Protein AF-0000000078755750 (afdb_homodimer)

Organism: Turneriella parva (strain ATCC BAA-1111 / DSM 21527 / NCTC 11395 / H) (NCBI:txid869212)

Sequence (308 aa):
MLMPANPLMSHQNAPSAVLLIRGGRIAASMLEGKLSKLGLTVPYATILTALLEHGSKSATDLCILTMRERANMSVLLGKLRKIEYVSETPNPLDARSQLISLTEKGRELAVECRQVTNEVSEIIDNFLQSQSEDPQKFKGALSEFLGKFHSLYVMLMPANPLMSHQNAPSAVLLIRGGRIAASMLEGKLSKLGLTVPYATILTALLEHGSKSATDLCILTMRERANMSVLLGKLRKIEYVSETPNPLDARSQLISLTEKGRELAVECRQVTNEVSEIIDNFLQSQSEDPQKFKGALSEFLGKFHSLYV

Solvent-accessible surface area (backbone atoms only — not comparable to full-atom values): 16361 Å² total; per-residue (Å²): 129,82,68,69,77,51,63,52,67,62,37,73,73,44,49,53,36,56,40,36,31,52,45,9,49,46,39,48,48,56,46,34,64,60,32,48,78,71,75,39,51,59,73,56,42,50,52,37,32,46,35,69,74,66,39,65,36,35,68,68,53,46,22,59,70,62,72,45,55,65,76,59,46,55,54,52,48,52,52,35,39,74,74,47,30,35,43,75,41,82,26,92,88,35,87,90,41,47,28,36,33,65,31,74,65,18,44,58,51,18,51,52,39,46,49,50,47,48,52,54,14,46,54,53,38,52,50,33,42,73,69,75,36,58,45,67,59,54,46,47,53,41,28,51,49,42,51,71,44,44,61,76,75,96,126,82,68,68,77,51,63,53,66,61,38,72,75,44,48,52,36,56,41,37,30,51,45,8,49,46,40,48,49,56,48,34,63,60,32,46,78,72,76,40,52,60,72,56,41,48,52,37,32,46,34,69,75,69,39,66,37,35,69,68,54,47,21,60,72,62,73,47,55,65,74,59,47,55,55,54,49,52,52,36,39,73,72,48,28,33,44,77,42,84,26,92,88,35,88,90,40,46,27,36,33,65,30,74,65,19,43,56,50,17,51,51,39,44,50,51,48,49,53,53,14,47,54,52,39,50,50,33,44,74,70,76,37,57,45,68,58,53,45,48,54,41,28,51,51,42,51,72,44,44,62,75,75,95

Structure (mmCIF, N/CA/C/O backbone):
data_AF-0000000078755750-model_v1
#
loop_
_entity.id
_entity.type
_entity.pdbx_description
1 polymer 'Regulatory protein MarR'
#
loop_
_atom_site.group_PDB
_atom_site.id
_atom_site.type_symbol
_atom_site.label_atom_id
_atom_site.label_alt_id
_atom_site.label_comp_id
_atom_site.label_asym_id
_atom_site.label_entity_id
_atom_site.label_seq_id
_atom_site.pdbx_PDB_ins_code
_atom_site.Cartn_x
_atom_site.Cartn_y
_atom_site.Cartn_z
_atom_site.occupancy
_atom_site.B_iso_or_equiv
_atom_site.auth_seq_id
_atom_site.auth_comp_id
_atom_site.auth_asym_id
_atom_site.auth_atom_id
_atom_site.pdbx_PDB_model_num
ATOM 1 N N . MET A 1 1 ? -21.203 25.672 5.715 1 25.53 1 MET A N 1
ATOM 2 C CA . MET A 1 1 ? -21.453 24.406 5.035 1 25.53 1 MET A CA 1
ATOM 3 C C . MET A 1 1 ? -20.141 23.688 4.719 1 25.53 1 MET A C 1
ATOM 5 O O . MET A 1 1 ? -19.375 24.141 3.865 1 25.53 1 MET A O 1
ATOM 9 N N . LEU A 1 2 ? -19.406 23.234 5.727 1 37.22 2 LEU A N 1
ATOM 10 C CA . LEU A 1 2 ? -18.031 22.766 5.711 1 37.22 2 LEU A CA 1
ATOM 11 C C . LEU A 1 2 ? -17.812 21.734 4.602 1 37.22 2 LEU A C 1
ATOM 13 O O . LEU A 1 2 ? -18.562 20.766 4.496 1 37.22 2 LEU A O 1
ATOM 17 N N . MET A 1 3 ? -17.625 22.203 3.391 1 38.44 3 MET A N 1
ATOM 18 C CA . MET A 1 3 ? -17.562 21.422 2.156 1 38.44 3 MET A CA 1
ATOM 19 C C . MET A 1 3 ? -16.859 20.094 2.393 1 38.44 3 MET A C 1
ATOM 21 O O . MET A 1 3 ? -15.789 20.047 3.002 1 38.44 3 MET A O 1
ATOM 25 N N . PRO A 1 4 ? -17.641 19.078 2.348 1 43.38 4 PRO A N 1
ATOM 26 C CA . PRO A 1 4 ? -17.016 17.766 2.463 1 43.38 4 PRO A CA 1
ATOM 27 C C . PRO A 1 4 ? -15.664 17.688 1.763 1 43.38 4 PRO A C 1
ATOM 29 O O . PRO A 1 4 ? -15.43 18.391 0.78 1 43.38 4 PRO A O 1
ATOM 32 N N . ALA A 1 5 ? -14.594 17.547 2.482 1 47.94 5 ALA A N 1
ATOM 33 C CA . ALA A 1 5 ? -13.289 17.453 1.838 1 47.94 5 ALA A CA 1
ATOM 34 C C . ALA A 1 5 ? -13.383 16.672 0.526 1 47.94 5 ALA A C 1
ATOM 36 O O . ALA A 1 5 ? -14.016 15.617 0.464 1 47.94 5 ALA A O 1
ATOM 37 N N . ASN A 1 6 ? -13.719 17.328 -0.514 1 46.81 6 ASN A N 1
ATOM 38 C CA . ASN A 1 6 ? -13.695 16.703 -1.828 1 46.81 6 ASN A CA 1
ATOM 39 C C . ASN A 1 6 ? -12.508 15.75 -1.97 1 46.81 6 ASN A C 1
ATOM 41 O O . ASN A 1 6 ? -11.352 16.188 -1.976 1 46.81 6 ASN A O 1
ATOM 45 N N . PRO A 1 7 ? -12.797 14.531 -1.577 1 46.44 7 PRO A N 1
ATOM 46 C CA . PRO A 1 7 ? -11.727 13.531 -1.619 1 46.44 7 PRO A CA 1
ATOM 47 C C . PRO A 1 7 ? -10.789 13.719 -2.809 1 46.44 7 PRO A C 1
ATOM 49 O O . PRO A 1 7 ? -9.602 13.391 -2.723 1 46.44 7 PRO A O 1
ATOM 52 N N . LEU A 1 8 ? -11.453 14.188 -3.947 1 47.06 8 LEU A N 1
ATOM 53 C CA . LEU A 1 8 ? -10.719 14.352 -5.199 1 47.06 8 LEU A CA 1
ATOM 54 C C . LEU A 1 8 ? -9.656 15.43 -5.066 1 47.06 8 LEU A C 1
ATOM 56 O O . LEU A 1 8 ? -8.586 15.336 -5.68 1 47.06 8 LEU A O 1
ATOM 60 N N . MET A 1 9 ? -10.109 16.5 -4.633 1 47.34 9 MET A N 1
ATOM 61 C CA . MET A 1 9 ? -9.242 17.672 -4.609 1 47.34 9 MET A CA 1
ATOM 62 C C . MET A 1 9 ? -7.988 17.406 -3.781 1 47.34 9 MET A C 1
ATOM 64 O O . MET A 1 9 ? -6.941 18.016 -4.023 1 47.34 9 MET A O 1
ATOM 68 N N . SER A 1 10 ? -8.211 16.516 -2.785 1 54.88 10 SER A N 1
ATOM 69 C CA . SER A 1 10 ? -7.172 16.312 -1.785 1 54.88 10 SER A CA 1
ATOM 70 C C . SER A 1 10 ? -5.98 15.562 -2.373 1 54.88 10 SER A C 1
ATOM 72 O O . SER A 1 10 ? -4.844 15.758 -1.94 1 54.88 10 SER A O 1
ATOM 74 N N . HIS A 1 11 ? -6.301 15.094 -3.676 1 58.19 11 HIS A N 1
ATOM 75 C CA . HIS A 1 11 ? -5.211 14.273 -4.191 1 58.19 11 HIS A CA 1
ATOM 76 C C . HIS A 1 11 ? -4.336 15.055 -5.16 1 58.19 11 HIS A C 1
ATOM 78 O O . HIS A 1 11 ? -3.17 14.719 -5.371 1 58.19 11 HIS A O 1
ATOM 84 N N . GLN A 1 12 ? -4.891 16.078 -5.789 1 60.03 12 GLN A N 1
ATOM 85 C CA . GLN A 1 12 ? -4.18 16.781 -6.855 1 60.03 12 GLN A CA 1
ATOM 86 C C . GLN A 1 12 ? -2.895 17.422 -6.336 1 60.03 12 GLN A C 1
ATOM 88 O O . GLN A 1 12 ? -1.917 17.547 -7.078 1 60.03 12 GLN A O 1
ATOM 93 N N . ASN A 1 13 ? -2.852 17.641 -5.094 1 71.62 13 ASN A N 1
ATOM 94 C CA . ASN A 1 13 ? -1.636 18.297 -4.633 1 71.62 13 ASN A CA 1
ATOM 95 C C . ASN A 1 13 ? -0.913 17.469 -3.578 1 71.62 13 ASN A C 1
ATOM 97 O O . ASN A 1 13 ? -0.07 17.984 -2.842 1 71.62 13 ASN A O 1
ATOM 101 N N . ALA A 1 14 ? -1.206 16.312 -3.711 1 83.44 14 ALA A N 1
ATOM 102 C CA . ALA A 1 14 ? -0.566 15.445 -2.717 1 83.44 14 ALA A CA 1
ATOM 103 C C . ALA A 1 14 ? 0.856 15.086 -3.139 1 83.44 14 ALA A C 1
A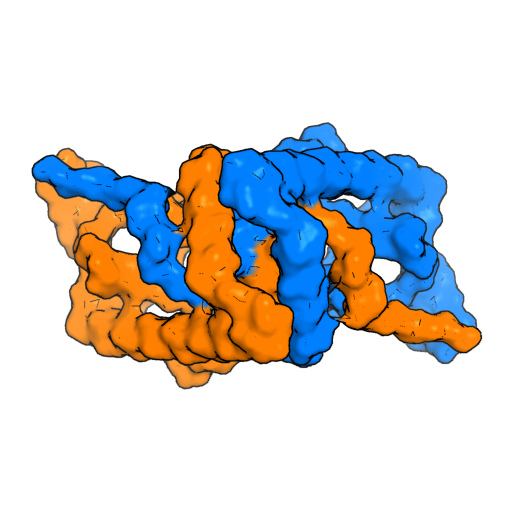TOM 105 O O . ALA A 1 14 ? 1.146 14.969 -4.332 1 83.44 14 ALA A O 1
ATOM 106 N N . PRO A 1 15 ? 1.73 15.008 -2.145 1 89.06 15 PRO A N 1
ATOM 107 C CA . PRO A 1 15 ? 3.096 14.586 -2.467 1 89.06 15 PRO A CA 1
ATOM 108 C C . PRO A 1 15 ? 3.148 13.211 -3.127 1 89.06 15 PRO A C 1
ATOM 110 O O . PRO A 1 15 ? 2.238 12.398 -2.943 1 89.06 15 PRO A O 1
ATOM 113 N N . SER A 1 16 ? 4.16 12.984 -3.957 1 91.75 16 SER A N 1
ATOM 114 C CA . SER A 1 16 ? 4.309 11.766 -4.742 1 91.75 16 SER A CA 1
ATOM 115 C C . SER A 1 16 ? 4.242 10.523 -3.859 1 91.75 16 SER A C 1
ATOM 117 O O . SER A 1 16 ? 3.646 9.516 -4.242 1 91.75 16 SER A O 1
ATOM 119 N N . ALA A 1 17 ? 4.848 10.633 -2.66 1 91.94 17 ALA A N 1
ATOM 120 C CA . ALA A 1 17 ? 4.855 9.5 -1.745 1 91.94 17 ALA A CA 1
ATOM 121 C C . ALA A 1 17 ? 3.434 9.117 -1.335 1 91.94 17 ALA A C 1
ATOM 123 O O . ALA A 1 17 ? 3.078 7.938 -1.324 1 91.94 17 ALA A O 1
ATOM 124 N N . VAL A 1 18 ? 2.611 10.086 -1.105 1 88.75 18 VAL A N 1
ATOM 125 C CA . VAL A 1 18 ? 1.233 9.875 -0.675 1 88.75 18 VAL A CA 1
ATOM 126 C C . VAL A 1 18 ? 0.416 9.297 -1.824 1 88.75 18 VAL A C 1
ATOM 128 O O . VAL A 1 18 ? -0.347 8.344 -1.633 1 88.75 18 VAL A O 1
ATOM 131 N N . LEU A 1 19 ? 0.617 9.805 -3.004 1 89.25 19 LEU A N 1
ATOM 132 C CA . LEU A 1 19 ? -0.105 9.336 -4.18 1 89.25 19 LEU A CA 1
ATOM 133 C C . LEU A 1 19 ? 0.242 7.879 -4.477 1 89.25 19 LEU A C 1
ATOM 135 O O . LEU A 1 19 ? -0.638 7.082 -4.812 1 89.25 19 LEU A O 1
ATOM 139 N N . LEU A 1 20 ? 1.465 7.574 -4.375 1 92.12 20 LEU A N 1
ATOM 140 C CA . LEU A 1 20 ? 1.916 6.211 -4.633 1 92.12 20 LEU A CA 1
ATOM 141 C C . LEU A 1 20 ? 1.341 5.242 -3.6 1 92.12 20 LEU A C 1
ATOM 143 O O . LEU A 1 20 ? 0.871 4.16 -3.953 1 92.12 20 LEU A O 1
ATOM 147 N N . ILE A 1 21 ? 1.376 5.621 -2.336 1 90.62 21 ILE A N 1
ATOM 148 C CA . ILE A 1 21 ? 0.849 4.797 -1.255 1 90.62 21 ILE A CA 1
ATOM 149 C C . ILE A 1 21 ? -0.651 4.586 -1.449 1 90.62 21 ILE A C 1
ATOM 151 O O . ILE A 1 21 ? -1.136 3.455 -1.409 1 90.62 21 ILE A O 1
ATOM 155 N N . ARG A 1 22 ? -1.362 5.625 -1.751 1 88.38 22 ARG A N 1
ATOM 156 C CA . ARG A 1 22 ? -2.809 5.535 -1.931 1 88.38 22 ARG A CA 1
ATOM 157 C C . ARG A 1 22 ? -3.156 4.742 -3.186 1 88.38 22 ARG A C 1
ATOM 159 O O . ARG A 1 22 ? -4.137 3.992 -3.199 1 88.38 22 ARG A O 1
ATOM 166 N N . GLY A 1 23 ? -2.377 4.957 -4.211 1 90.56 23 GLY A N 1
ATOM 167 C CA . GLY A 1 23 ? -2.576 4.164 -5.414 1 90.56 23 GLY A CA 1
ATOM 168 C C . GLY A 1 23 ? -2.438 2.674 -5.176 1 90.56 23 GLY A C 1
ATOM 169 O O . GLY A 1 23 ? -3.244 1.883 -5.668 1 90.56 23 GLY A O 1
ATOM 170 N N . GLY A 1 24 ? -1.389 2.34 -4.434 1 92.25 24 GLY A N 1
ATOM 171 C CA . GLY A 1 24 ? -1.199 0.945 -4.074 1 92.25 24 GLY A CA 1
ATOM 172 C C . GLY A 1 24 ? -2.346 0.38 -3.256 1 92.25 24 GLY A C 1
ATOM 173 O O . GLY A 1 24 ? -2.719 -0.784 -3.422 1 92.25 24 GLY A O 1
ATOM 174 N N . ARG A 1 25 ? -2.904 1.15 -2.41 1 89.62 25 ARG A N 1
ATOM 175 C CA . ARG A 1 25 ? -4.023 0.718 -1.578 1 89.62 25 ARG A CA 1
ATOM 176 C C . ARG A 1 25 ? -5.266 0.462 -2.422 1 89.62 25 ARG A C 1
ATOM 178 O O . ARG A 1 25 ? -6.004 -0.494 -2.176 1 89.62 25 ARG A O 1
ATOM 185 N N . ILE A 1 26 ? -5.504 1.339 -3.338 1 90.06 26 ILE A N 1
ATOM 186 C CA . ILE A 1 26 ? -6.652 1.164 -4.219 1 90.06 26 ILE A CA 1
ATOM 187 C C . ILE A 1 26 ? -6.492 -0.12 -5.031 1 90.06 26 ILE A C 1
ATOM 189 O O . ILE A 1 26 ? -7.434 -0.908 -5.152 1 90.06 26 ILE A O 1
ATOM 193 N N . ALA A 1 27 ? -5.32 -0.282 -5.602 1 92.25 27 ALA A N 1
ATOM 194 C CA . ALA A 1 27 ? -5.051 -1.502 -6.359 1 92.25 27 ALA A CA 1
ATOM 195 C C . ALA A 1 27 ? -5.258 -2.742 -5.492 1 92.25 27 ALA A C 1
ATOM 197 O O . ALA A 1 27 ? -5.859 -3.725 -5.938 1 92.25 27 ALA A O 1
ATOM 198 N N . ALA A 1 28 ? -4.773 -2.684 -4.309 1 90.56 28 ALA A N 1
ATOM 199 C CA . ALA A 1 28 ? -4.938 -3.795 -3.377 1 90.56 28 ALA A CA 1
ATOM 200 C C . ALA A 1 28 ? -6.414 -4.039 -3.072 1 90.56 28 ALA A C 1
ATOM 202 O O . ALA A 1 28 ? -6.859 -5.188 -3.01 1 90.56 28 ALA A O 1
ATOM 203 N N . SER A 1 29 ? -7.105 -2.963 -2.871 1 89.69 29 SER A N 1
ATOM 204 C CA . SER A 1 29 ? -8.531 -3.076 -2.58 1 89.69 29 SER A CA 1
ATOM 205 C C . SER A 1 29 ? -9.281 -3.707 -3.748 1 89.69 29 SER A C 1
ATOM 207 O O . SER A 1 29 ? -10.195 -4.508 -3.543 1 89.69 29 SER A O 1
ATOM 209 N N . MET A 1 30 ? -8.945 -3.326 -4.926 1 90.5 30 MET A N 1
ATOM 210 C CA . MET A 1 30 ? -9.562 -3.904 -6.121 1 90.5 30 MET A CA 1
ATOM 211 C C . MET A 1 30 ? -9.32 -5.406 -6.184 1 90.5 30 MET A C 1
ATOM 213 O O . MET A 1 30 ? -10.227 -6.176 -6.496 1 90.5 30 MET A O 1
ATOM 217 N N . LEU A 1 31 ? -8.117 -5.758 -5.902 1 91.88 31 LEU A N 1
ATOM 218 C CA . LEU A 1 31 ? -7.773 -7.176 -5.887 1 91.88 31 LEU A CA 1
ATOM 219 C C . LEU A 1 31 ? -8.547 -7.91 -4.801 1 91.88 31 LEU A C 1
ATOM 221 O O . LEU A 1 31 ? -9.094 -8.992 -5.039 1 91.88 31 LEU A O 1
ATOM 225 N N . GLU A 1 32 ? -8.602 -7.328 -3.66 1 90.44 32 GLU A N 1
ATOM 226 C CA . GLU A 1 32 ? -9.289 -7.938 -2.523 1 90.44 32 GLU A CA 1
ATOM 227 C C . GLU A 1 32 ? -10.766 -8.18 -2.834 1 90.44 32 GLU A C 1
ATOM 229 O O . GLU A 1 32 ? -11.328 -9.211 -2.453 1 90.44 32 GLU A O 1
ATOM 234 N N . GLY A 1 33 ? -11.336 -7.191 -3.439 1 89.38 33 GLY A N 1
ATOM 235 C CA . GLY A 1 33 ? -12.734 -7.348 -3.814 1 89.38 33 GLY A CA 1
ATOM 236 C C . GLY A 1 33 ? -12.984 -8.555 -4.695 1 89.38 33 GLY A C 1
ATOM 237 O O . GLY A 1 33 ? -13.984 -9.258 -4.527 1 89.38 33 GLY A O 1
ATOM 238 N N . LYS A 1 34 ? -12.117 -8.828 -5.59 1 90.88 34 LYS A N 1
ATOM 239 C CA . LYS A 1 34 ? -12.273 -9.953 -6.508 1 90.88 34 LYS A CA 1
ATOM 240 C C . LYS A 1 34 ? -11.812 -11.258 -5.863 1 90.88 34 LYS A C 1
ATOM 242 O O . LYS A 1 34 ? 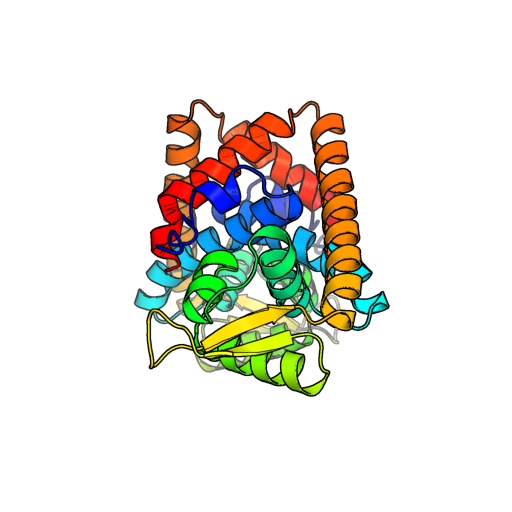-12.414 -12.305 -6.082 1 90.88 34 LYS A O 1
ATOM 247 N N . LEU A 1 35 ? -10.805 -11.188 -5.039 1 91.81 35 LEU A N 1
ATOM 248 C CA . LEU A 1 35 ? -10.234 -12.367 -4.402 1 91.81 35 LEU A CA 1
ATOM 249 C C . LEU A 1 35 ? -11.156 -12.891 -3.303 1 91.81 35 LEU A C 1
ATOM 251 O O . LEU A 1 35 ? -11.18 -14.094 -3.029 1 91.81 35 LEU A O 1
ATOM 255 N N . SER A 1 36 ? -11.859 -11.93 -2.676 1 89.69 36 SER A N 1
ATOM 256 C CA . SER A 1 36 ? -12.781 -12.32 -1.615 1 89.69 36 SER A CA 1
ATOM 257 C C . SER A 1 36 ? -13.828 -13.312 -2.127 1 89.69 36 SER A C 1
ATOM 259 O O . SER A 1 36 ? -14.273 -14.188 -1.385 1 89.69 36 SER A O 1
ATOM 261 N N . LYS A 1 37 ? -14.156 -13.18 -3.334 1 87.69 37 LYS A N 1
ATOM 262 C CA . LYS A 1 37 ? -15.109 -14.102 -3.957 1 87.69 37 LYS A CA 1
ATOM 263 C C . LYS A 1 37 ? -14.531 -15.508 -4.043 1 87.69 37 LYS A C 1
ATOM 265 O O . LYS A 1 37 ? -15.281 -16.484 -4.133 1 87.69 37 LYS A O 1
ATOM 270 N N . LEU A 1 38 ? -13.219 -15.641 -3.998 1 84.19 38 LEU A N 1
ATOM 271 C CA . LEU A 1 38 ? -12.523 -16.922 -4.035 1 84.19 38 LEU A CA 1
ATOM 272 C C . LEU A 1 38 ? -12.172 -17.391 -2.631 1 84.19 38 LEU A C 1
ATOM 274 O O . LEU A 1 38 ? -11.547 -18.438 -2.461 1 84.19 38 LEU A O 1
ATOM 278 N N . GLY A 1 39 ? -12.555 -16.609 -1.655 1 84.56 39 GLY A N 1
ATOM 279 C CA . GLY A 1 39 ? -12.211 -16.938 -0.277 1 84.56 39 GLY A CA 1
ATOM 280 C C . GLY A 1 39 ? -10.758 -16.672 0.056 1 84.56 39 GLY A C 1
ATOM 281 O O . GLY A 1 39 ? -10.203 -17.297 0.959 1 84.56 39 GLY A O 1
ATOM 282 N N . LEU A 1 40 ? -10.117 -15.875 -0.752 1 86.44 40 LEU A N 1
ATOM 283 C CA . LEU A 1 40 ? -8.695 -15.625 -0.569 1 86.44 40 LEU A CA 1
ATOM 284 C C . LEU A 1 40 ? -8.438 -14.164 -0.206 1 86.44 40 LEU A C 1
ATOM 286 O O . LEU A 1 40 ? -9.242 -13.289 -0.544 1 86.44 40 LEU A O 1
ATOM 290 N N . THR A 1 41 ? -7.32 -13.977 0.493 1 86.5 41 THR A N 1
ATOM 291 C CA . THR A 1 41 ? -6.824 -12.625 0.738 1 86.5 41 THR A CA 1
ATOM 292 C C . THR A 1 41 ? -5.617 -12.328 -0.147 1 86.5 41 THR A C 1
ATOM 294 O O . THR A 1 41 ? -5.023 -13.242 -0.724 1 86.5 41 THR A O 1
ATOM 297 N N . VAL A 1 42 ? -5.207 -11.07 -0.207 1 87.5 42 VAL A N 1
ATOM 298 C CA . VAL A 1 42 ? -4.156 -10.609 -1.106 1 87.5 42 VAL A CA 1
ATOM 299 C C . VAL A 1 42 ? -2.832 -11.281 -0.738 1 87.5 42 VAL A C 1
ATOM 301 O O . VAL A 1 42 ? -2.123 -11.781 -1.608 1 87.5 42 VAL A O 1
ATOM 304 N N . PRO A 1 43 ? -2.535 -11.391 0.509 1 88 43 PRO A N 1
ATOM 305 C CA . PRO A 1 43 ? -1.256 -12.023 0.849 1 88 43 PRO A CA 1
ATOM 306 C C . PRO A 1 43 ? -1.167 -13.469 0.379 1 88 43 PRO A C 1
ATOM 308 O O . PRO A 1 43 ? -0.116 -13.906 -0.1 1 88 43 PRO A O 1
ATOM 311 N N . TYR A 1 44 ? -2.229 -14.172 0.457 1 89.69 44 TYR A N 1
ATOM 312 C CA . TYR A 1 44 ? -2.252 -15.555 -0.008 1 89.69 44 TYR A CA 1
ATOM 313 C C . TYR A 1 44 ? -2.1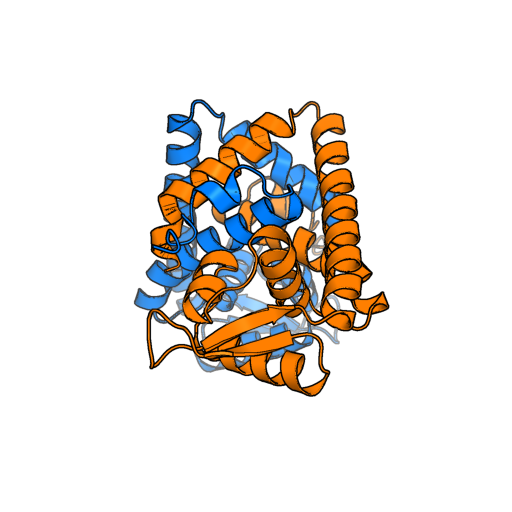11 -15.625 -1.523 1 89.69 44 TYR A C 1
ATOM 315 O O . TYR A 1 44 ? -1.345 -16.438 -2.047 1 89.69 44 TYR A O 1
ATOM 323 N N . ALA A 1 45 ? -2.842 -14.766 -2.145 1 90.81 45 ALA A N 1
ATOM 324 C CA . ALA A 1 45 ? -2.811 -14.734 -3.605 1 90.81 45 ALA A CA 1
ATOM 325 C C . ALA A 1 45 ? -1.404 -14.43 -4.117 1 90.81 45 ALA A C 1
ATOM 327 O O . ALA A 1 45 ? -0.956 -15.023 -5.102 1 90.81 45 ALA A O 1
ATOM 328 N N . THR A 1 46 ? -0.751 -13.555 -3.459 1 90 46 THR A N 1
ATOM 329 C CA . THR A 1 46 ? 0.584 -13.164 -3.896 1 90 46 THR A CA 1
ATOM 330 C C . THR A 1 46 ? 1.562 -14.32 -3.75 1 90 46 THR A C 1
ATOM 332 O O . THR A 1 46 ? 2.424 -14.531 -4.605 1 90 46 THR A O 1
ATOM 335 N N . ILE A 1 47 ? 1.449 -15.055 -2.711 1 92.69 47 ILE A N 1
ATOM 336 C CA . ILE A 1 47 ? 2.316 -16.203 -2.484 1 92.69 47 ILE A CA 1
ATOM 337 C C . ILE A 1 47 ? 2.043 -17.266 -3.543 1 92.69 47 ILE A C 1
ATOM 339 O O . ILE A 1 47 ? 2.975 -17.797 -4.16 1 92.69 47 ILE A O 1
ATOM 343 N N . LEU A 1 48 ? 0.796 -17.578 -3.742 1 94.62 48 LEU A N 1
ATOM 344 C CA . LEU A 1 48 ? 0.396 -18.594 -4.707 1 94.62 48 LEU A CA 1
ATOM 345 C C . LEU A 1 48 ? 0.849 -18.219 -6.113 1 94.62 48 LEU A C 1
ATOM 347 O O . LEU A 1 48 ? 1.369 -19.062 -6.848 1 94.62 48 LEU A O 1
ATOM 351 N N . THR A 1 49 ? 0.655 -17.016 -6.441 1 92.06 49 THR A N 1
ATOM 352 C CA . THR A 1 49 ? 1.054 -16.547 -7.766 1 92.06 49 THR A CA 1
ATOM 353 C C . THR A 1 49 ? 2.57 -16.594 -7.926 1 92.06 49 THR A C 1
ATOM 355 O O . THR A 1 49 ? 3.078 -16.938 -8.992 1 92.06 49 THR A O 1
ATOM 358 N N . ALA A 1 50 ? 3.303 -16.219 -6.887 1 90.19 50 ALA A N 1
ATOM 359 C CA . ALA A 1 50 ? 4.762 -16.297 -6.93 1 90.19 50 ALA A CA 1
ATOM 360 C C . ALA A 1 50 ? 5.234 -17.719 -7.176 1 90.19 50 ALA A C 1
ATOM 362 O O . ALA A 1 50 ? 6.133 -17.953 -7.984 1 90.19 50 ALA A O 1
ATOM 363 N N . LEU A 1 51 ? 4.629 -18.625 -6.523 1 94.69 51 LEU A N 1
ATOM 364 C CA . LEU A 1 51 ? 4.992 -20.031 -6.676 1 94.69 51 LEU A CA 1
ATOM 365 C C . LEU A 1 51 ? 4.617 -20.547 -8.062 1 94.69 51 LEU A C 1
ATOM 367 O O . LEU A 1 51 ? 5.316 -21.391 -8.625 1 94.69 51 LEU A O 1
ATOM 371 N N . LEU A 1 52 ? 3.533 -20.078 -8.562 1 93.5 52 LEU A N 1
ATOM 372 C CA . LEU A 1 52 ? 3.107 -20.438 -9.914 1 93.5 52 LEU A CA 1
ATOM 373 C C . LEU A 1 52 ? 4.105 -19.938 -10.953 1 93.5 52 LEU A C 1
ATOM 375 O O . LEU A 1 52 ? 4.457 -20.672 -11.875 1 93.5 52 LEU A O 1
ATOM 379 N N . GLU A 1 53 ? 4.578 -18.812 -10.758 1 88.75 53 GLU A N 1
ATOM 380 C CA . GLU A 1 53 ? 5.414 -18.141 -11.742 1 88.75 53 GLU A CA 1
ATOM 381 C C . GLU A 1 53 ? 6.875 -18.562 -11.609 1 88.75 53 GLU A C 1
ATOM 383 O O . GLU A 1 53 ? 7.598 -18.625 -12.602 1 88.75 53 GLU A O 1
ATOM 388 N N . HIS A 1 54 ? 7.328 -18.828 -10.352 1 89.19 54 HIS A N 1
ATOM 389 C CA . HIS A 1 54 ? 8.758 -18.984 -10.133 1 89.19 54 HIS A CA 1
ATOM 390 C C . HIS A 1 54 ? 9.086 -20.406 -9.648 1 89.19 54 HIS A C 1
ATOM 392 O O . HIS A 1 54 ? 10.258 -20.75 -9.477 1 89.19 54 HIS A O 1
ATOM 398 N N . GLY A 1 55 ? 8.086 -21.141 -9.445 1 92.38 55 GLY A N 1
ATOM 399 C CA . GLY A 1 55 ? 8.305 -22.5 -8.984 1 92.38 55 GLY A CA 1
ATOM 400 C C . GLY A 1 55 ? 8.562 -22.578 -7.488 1 92.38 55 GLY A C 1
ATOM 401 O O . GLY A 1 55 ? 8.266 -21.641 -6.75 1 92.38 55 GLY A O 1
ATOM 402 N N . SER A 1 56 ? 9.039 -23.703 -7.074 1 94.38 56 SER A N 1
ATOM 403 C CA . SER A 1 56 ? 9.281 -23.938 -5.656 1 94.38 56 SER A CA 1
ATOM 404 C C . SER A 1 56 ? 10.266 -22.938 -5.082 1 94.38 56 SER A C 1
ATOM 406 O O . SER A 1 56 ? 11.258 -22.594 -5.73 1 94.38 56 SER A O 1
ATOM 408 N N . LYS A 1 57 ? 9.977 -22.406 -3.9 1 93.94 57 LYS A N 1
ATOM 409 C CA . LYS A 1 57 ? 10.812 -21.406 -3.25 1 93.94 57 LYS A CA 1
ATOM 410 C C . LYS A 1 57 ? 10.875 -21.641 -1.743 1 93.94 57 LYS A C 1
ATOM 412 O O . LYS A 1 57 ? 9.969 -22.234 -1.162 1 93.94 57 LYS A O 1
ATOM 417 N N . SER A 1 58 ? 11.953 -21.156 -1.218 1 93 58 SER A N 1
ATOM 418 C CA . SER A 1 58 ? 12.039 -21.141 0.239 1 93 58 SER A CA 1
ATOM 419 C C . SER A 1 58 ? 11.18 -20.031 0.833 1 93 58 SER A C 1
ATOM 421 O O . SER A 1 58 ? 10.742 -19.125 0.119 1 93 58 SER A O 1
ATOM 423 N N . ALA A 1 59 ? 10.922 -20.141 2.141 1 91.56 59 ALA A N 1
ATOM 424 C CA . ALA A 1 59 ? 10.195 -19.078 2.83 1 91.56 59 ALA A CA 1
ATOM 425 C C . ALA A 1 59 ? 10.906 -17.75 2.688 1 91.56 59 ALA A C 1
ATOM 427 O O . ALA A 1 59 ? 10.266 -16.719 2.477 1 91.56 59 ALA A O 1
ATOM 428 N N . THR A 1 60 ? 12.211 -17.766 2.73 1 88.75 60 THR A N 1
ATOM 429 C CA . THR A 1 60 ? 13.016 -16.562 2.6 1 88.75 60 THR A CA 1
ATOM 430 C C . THR A 1 60 ? 12.859 -15.961 1.207 1 88.75 60 THR A C 1
ATOM 432 O O . THR A 1 60 ? 12.695 -14.742 1.067 1 88.75 60 THR A O 1
ATOM 435 N N . ASP A 1 61 ? 12.883 -16.797 0.249 1 87.25 61 ASP A N 1
ATOM 436 C CA . ASP A 1 61 ? 12.703 -16.328 -1.122 1 87.25 61 ASP A CA 1
ATOM 437 C C . ASP A 1 61 ? 11.312 -15.734 -1.323 1 87.25 61 ASP A C 1
ATOM 439 O O . ASP A 1 61 ? 11.148 -14.742 -2.039 1 87.25 61 ASP A O 1
ATOM 443 N N . LEU A 1 62 ? 10.375 -16.359 -0.745 1 90.69 62 LEU A N 1
ATOM 444 C CA . LEU A 1 62 ? 9.008 -15.867 -0.864 1 90.69 62 LEU A CA 1
ATOM 445 C C . LEU A 1 62 ? 8.844 -14.508 -0.191 1 90.69 62 LEU A C 1
ATOM 447 O O . LEU A 1 62 ? 8.102 -13.656 -0.676 1 90.69 62 LEU A O 1
ATOM 451 N N . CYS A 1 63 ? 9.539 -14.32 0.895 1 88.25 63 CYS A N 1
ATOM 452 C CA . CYS A 1 63 ? 9.531 -13.023 1.556 1 88.25 63 CYS A CA 1
ATOM 453 C C . CYS A 1 63 ? 10.055 -11.938 0.622 1 88.25 63 CYS A C 1
ATOM 455 O O . CYS A 1 63 ? 9.461 -10.859 0.521 1 88.25 63 CYS A O 1
ATOM 457 N N . ILE A 1 64 ? 11.07 -12.273 -0.059 1 81.62 64 ILE A N 1
ATOM 458 C CA . ILE A 1 64 ? 11.711 -11.328 -0.971 1 81.62 64 ILE A CA 1
ATOM 459 C C . ILE A 1 64 ? 10.781 -11.055 -2.15 1 81.62 64 ILE A C 1
ATOM 461 O O . ILE A 1 64 ? 10.539 -9.891 -2.496 1 81.62 64 ILE A O 1
ATOM 465 N N . LEU A 1 65 ? 10.188 -12.117 -2.652 1 81.44 65 LEU A N 1
ATOM 466 C CA . LEU A 1 65 ? 9.359 -12.008 -3.848 1 81.44 65 LEU A CA 1
ATOM 467 C C . LEU A 1 65 ? 8.07 -11.258 -3.543 1 81.44 65 LEU A C 1
ATOM 469 O O . LEU A 1 65 ? 7.535 -10.555 -4.41 1 81.44 65 LEU A O 1
ATOM 473 N N . THR A 1 66 ? 7.547 -11.359 -2.352 1 84.94 66 THR A N 1
ATOM 474 C CA . THR A 1 66 ? 6.242 -10.789 -2.021 1 84.94 66 THR A CA 1
ATOM 475 C C . THR A 1 66 ? 6.395 -9.562 -1.127 1 84.94 66 THR A C 1
ATOM 477 O O . THR A 1 66 ? 5.402 -9 -0.657 1 84.94 66 THR A O 1
ATOM 480 N N . MET A 1 67 ? 7.586 -9.172 -0.82 1 79.44 67 MET A N 1
ATOM 481 C CA . MET A 1 67 ? 7.898 -8.023 0.019 1 79.44 67 MET A CA 1
ATOM 482 C C . MET A 1 67 ? 7.164 -8.102 1.354 1 79.44 67 MET A C 1
ATOM 484 O O . MET A 1 67 ? 6.469 -7.168 1.745 1 79.44 67 MET A O 1
ATOM 488 N N . ARG A 1 68 ? 7.352 -9.203 2.006 1 82 68 ARG A N 1
ATOM 489 C CA . ARG A 1 68 ? 6.742 -9.445 3.309 1 82 68 ARG A CA 1
ATOM 490 C C . ARG A 1 68 ? 7.789 -9.859 4.336 1 82 68 ARG A C 1
ATOM 492 O O . ARG A 1 68 ? 8.852 -10.375 3.973 1 82 68 ARG A O 1
ATOM 499 N N . GLU A 1 69 ? 7.402 -9.625 5.574 1 78.44 69 GLU A N 1
ATOM 500 C CA . GLU A 1 69 ? 8.297 -10.016 6.664 1 78.44 69 GLU A CA 1
ATOM 501 C C . GLU A 1 69 ? 8.195 -11.508 6.953 1 78.44 69 GLU A C 1
ATOM 503 O O . GLU A 1 69 ? 7.133 -12.109 6.785 1 78.44 69 GLU A O 1
ATOM 508 N N . ARG A 1 70 ? 9.312 -12.023 7.445 1 79.88 70 ARG A N 1
ATOM 509 C CA . ARG A 1 70 ? 9.438 -13.461 7.684 1 79.88 70 ARG A CA 1
ATOM 510 C C . ARG A 1 70 ? 8.359 -13.953 8.641 1 79.88 70 ARG A C 1
ATOM 512 O O . ARG A 1 70 ? 7.789 -15.031 8.445 1 79.88 70 ARG A O 1
ATOM 519 N N . ALA A 1 71 ? 8.211 -13.211 9.695 1 80.44 71 ALA A N 1
ATOM 520 C CA . ALA A 1 71 ? 7.238 -13.641 10.703 1 80.44 71 ALA A CA 1
ATOM 521 C C . ALA A 1 71 ? 5.852 -13.805 10.078 1 80.44 71 ALA A C 1
ATOM 523 O O . ALA A 1 71 ? 5.152 -14.781 10.367 1 80.44 71 ALA A O 1
ATOM 524 N N . ASN A 1 72 ? 5.461 -12.961 9.188 1 87.06 72 ASN A N 1
ATOM 525 C CA . ASN A 1 72 ? 4.176 -13.016 8.5 1 87.06 72 ASN A CA 1
ATOM 526 C C . ASN A 1 72 ? 4.129 -14.156 7.484 1 87.06 72 ASN A C 1
ATOM 528 O O . ASN A 1 72 ? 3.09 -14.797 7.312 1 87.06 72 ASN A O 1
ATOM 532 N N . MET A 1 73 ? 5.223 -14.445 6.984 1 92 73 MET A N 1
ATOM 533 C CA . MET A 1 73 ? 5.316 -15.469 5.945 1 92 73 MET A CA 1
ATOM 534 C C . MET A 1 73 ? 5.047 -16.844 6.523 1 92 73 MET A C 1
ATOM 536 O O . MET A 1 73 ? 4.289 -17.641 5.945 1 92 73 MET A O 1
ATOM 540 N N . SER A 1 74 ? 5.652 -17.109 7.707 1 91.69 74 SER A N 1
ATOM 541 C CA . SER A 1 74 ? 5.465 -18.422 8.336 1 91.69 74 SER A CA 1
ATOM 542 C C . SER A 1 74 ? 3.994 -18.672 8.656 1 91.69 74 SER A C 1
ATOM 544 O O . SER A 1 74 ? 3.498 -19.781 8.469 1 91.69 74 SER A O 1
ATOM 546 N N . VAL A 1 75 ? 3.361 -17.625 9.109 1 93.12 75 VAL A N 1
ATOM 547 C CA . VAL A 1 75 ? 1.949 -17.734 9.461 1 93.12 75 VAL A CA 1
ATOM 548 C C . VAL A 1 75 ? 1.122 -18 8.211 1 93.12 75 VAL A C 1
ATOM 550 O O . VAL A 1 75 ? 0.26 -18.891 8.203 1 93.12 75 VAL A O 1
ATOM 553 N N . LEU A 1 76 ? 1.361 -17.297 7.207 1 92.75 76 LEU A N 1
ATOM 554 C CA . LEU A 1 76 ? 0.636 -17.438 5.949 1 92.75 76 LEU A CA 1
ATOM 555 C C . LEU A 1 76 ? 0.856 -18.812 5.348 1 92.75 76 LEU A C 1
ATOM 557 O O . LEU A 1 76 ? -0.096 -19.469 4.91 1 92.75 76 LEU A O 1
ATOM 561 N N . LEU A 1 77 ? 2.09 -19.266 5.414 1 94.75 77 LEU A N 1
ATOM 562 C CA . LEU A 1 77 ? 2.422 -20.578 4.855 1 94.75 77 LEU A CA 1
ATOM 563 C C . LEU A 1 77 ? 1.776 -21.703 5.668 1 94.75 77 LEU A C 1
ATOM 565 O O . LEU A 1 77 ? 1.346 -22.703 5.105 1 94.75 77 LEU A O 1
ATOM 569 N N . GLY A 1 78 ? 1.806 -21.547 6.969 1 94.5 78 GLY A N 1
ATOM 570 C CA . GLY A 1 78 ? 1.132 -22.516 7.82 1 94.5 78 GLY A CA 1
ATOM 571 C C . GLY A 1 78 ? -0.334 -22.688 7.477 1 94.5 78 GLY A C 1
ATOM 572 O O . GLY A 1 78 ? -0.827 -23.812 7.406 1 94.5 78 GLY A O 1
ATOM 573 N N . LYS A 1 79 ? -0.995 -21.641 7.172 1 93.56 79 LYS A N 1
ATOM 574 C CA . LYS A 1 79 ? -2.408 -21.672 6.809 1 93.56 79 LYS A CA 1
ATOM 575 C C . LYS A 1 79 ? -2.605 -22.328 5.441 1 93.56 79 LYS A C 1
ATOM 577 O O . LYS A 1 79 ? -3.521 -23.141 5.262 1 93.56 79 LYS A O 1
ATOM 582 N N . LEU A 1 80 ? -1.758 -22 4.531 1 94.19 80 LEU A N 1
ATOM 583 C CA . LEU A 1 80 ? -1.846 -22.547 3.18 1 94.19 80 LEU A CA 1
ATOM 584 C C . LEU A 1 80 ? -1.584 -24.047 3.18 1 94.19 80 LEU A C 1
ATOM 586 O O . LEU A 1 80 ? -2.174 -24.781 2.387 1 94.19 80 LEU A O 1
ATOM 590 N N . ARG A 1 81 ? -0.725 -24.438 4.027 1 94.69 81 ARG A N 1
ATOM 591 C CA . ARG A 1 81 ? -0.437 -25.859 4.176 1 94.69 81 ARG A CA 1
ATOM 592 C C . ARG A 1 81 ? -1.63 -26.594 4.77 1 94.69 81 ARG A C 1
ATOM 594 O O . ARG A 1 81 ? -1.95 -27.719 4.344 1 94.69 81 ARG A O 1
ATOM 601 N N . LYS A 1 82 ? -2.17 -26 5.762 1 93.75 82 LYS A N 1
ATOM 602 C CA . LYS A 1 82 ? -3.309 -26.609 6.449 1 93.75 82 LYS A CA 1
ATOM 603 C C . LYS A 1 82 ? -4.469 -26.844 5.484 1 93.75 82 LYS A C 1
ATOM 605 O O . LYS A 1 82 ? -5.152 -27.859 5.57 1 93.75 82 LYS A O 1
ATOM 610 N N . ILE A 1 83 ? -4.645 -26 4.551 1 91.62 83 ILE A N 1
ATOM 611 C CA . ILE A 1 83 ? -5.766 -26.109 3.627 1 91.62 83 ILE A CA 1
ATOM 612 C C . ILE A 1 83 ? -5.305 -26.781 2.34 1 91.62 83 ILE A C 1
ATOM 614 O O . ILE A 1 83 ? -6.031 -26.812 1.346 1 91.62 83 ILE A O 1
ATOM 618 N N . GLU A 1 84 ? -4.012 -27.234 2.25 1 94.88 84 GLU A N 1
ATOM 619 C CA . GLU A 1 84 ? -3.414 -28.109 1.243 1 94.88 84 GLU A CA 1
ATOM 620 C C . GLU A 1 84 ? -3.209 -27.359 -0.075 1 94.88 84 GLU A C 1
ATOM 622 O O . GLU A 1 84 ? -3.375 -27.938 -1.151 1 94.88 84 GLU A O 1
ATOM 627 N N . TYR A 1 85 ? -2.924 -26.141 -0.067 1 95.62 85 TYR A N 1
ATOM 628 C CA . TYR A 1 85 ? -2.627 -25.391 -1.28 1 95.62 85 TYR A CA 1
ATOM 629 C C . TYR A 1 85 ? -1.137 -25.438 -1.6 1 95.62 85 TYR A C 1
ATOM 631 O O . TYR A 1 85 ? -0.736 -25.25 -2.752 1 95.62 85 TYR A O 1
ATOM 639 N N . VAL A 1 86 ? -0.352 -25.625 -0.469 1 97.38 86 VAL A N 1
ATOM 640 C CA . VAL A 1 86 ? 1.091 -25.734 -0.666 1 97.38 86 VAL A CA 1
ATOM 641 C C . VAL A 1 86 ? 1.625 -26.953 0.069 1 97.38 86 VAL A C 1
ATOM 643 O O . VAL A 1 86 ? 0.971 -27.484 0.975 1 97.38 86 VAL A O 1
ATOM 646 N N . SER A 1 87 ? 2.707 -27.422 -0.38 1 96.62 87 SER A N 1
ATOM 647 C CA . SER A 1 87 ? 3.463 -28.484 0.262 1 96.62 87 SER A CA 1
ATOM 648 C C . SER A 1 87 ? 4.918 -28.078 0.484 1 96.62 87 SER A C 1
ATOM 650 O O . SER A 1 87 ? 5.387 -27.109 -0.094 1 96.62 87 SER A O 1
ATOM 652 N N . GLU A 1 88 ? 5.5 -28.781 1.407 1 94.5 88 GLU A N 1
ATOM 653 C CA . GLU A 1 88 ? 6.895 -28.5 1.724 1 94.5 88 GLU A CA 1
ATOM 654 C C . GLU A 1 88 ? 7.766 -29.734 1.562 1 94.5 88 GLU A C 1
ATOM 656 O O . GLU A 1 88 ? 7.34 -30.844 1.881 1 94.5 88 GLU A O 1
ATOM 661 N N . THR A 1 89 ? 8.906 -29.562 1.042 1 93.81 89 THR A N 1
ATOM 662 C CA . THR A 1 89 ? 9.914 -30.609 0.915 1 93.81 89 THR A CA 1
ATOM 663 C C . THR A 1 89 ? 11.273 -30.125 1.401 1 93.81 89 THR A C 1
ATOM 665 O O . THR A 1 89 ? 11.531 -28.922 1.436 1 93.81 89 THR A O 1
ATOM 668 N N . PRO A 1 90 ? 12.086 -31.031 1.853 1 91.75 90 PRO A N 1
ATOM 669 C CA . PRO A 1 90 ? 13.43 -30.609 2.26 1 91.75 90 PRO A CA 1
ATOM 670 C C . PRO A 1 90 ? 14.195 -29.906 1.141 1 91.75 90 PRO A C 1
ATOM 672 O O . PRO A 1 90 ? 14.078 -30.297 -0.025 1 91.75 90 PRO A O 1
ATOM 675 N N . ASN A 1 91 ? 14.828 -28.844 1.517 1 86.81 91 ASN A N 1
ATOM 676 C CA . ASN A 1 91 ? 15.68 -28.109 0.58 1 86.81 91 ASN A CA 1
ATOM 677 C C . ASN A 1 91 ? 17.016 -28.812 0.389 1 86.81 91 ASN A C 1
ATOM 679 O O . ASN A 1 91 ? 17.781 -28.984 1.344 1 86.81 91 ASN A O 1
ATOM 683 N N . PRO A 1 92 ? 17.281 -29.25 -0.747 1 86.06 92 PRO A N 1
ATOM 684 C CA . PRO A 1 92 ? 18.531 -29.969 -0.97 1 86.06 92 PRO A CA 1
ATOM 685 C C . PRO A 1 92 ? 19.766 -29.094 -0.754 1 86.06 92 PRO A C 1
ATOM 687 O O . PRO A 1 92 ? 20.844 -29.609 -0.437 1 86.06 92 PRO A O 1
ATOM 690 N N . LEU A 1 93 ? 19.578 -27.844 -0.83 1 86.06 93 LEU A N 1
ATOM 691 C CA . LEU A 1 93 ? 20.703 -26.922 -0.767 1 86.06 93 LEU A CA 1
ATOM 692 C C . LEU A 1 93 ? 20.875 -26.359 0.642 1 86.06 93 LEU A C 1
ATOM 694 O O . LEU A 1 93 ? 21.891 -25.75 0.955 1 86.06 93 LEU A O 1
ATOM 698 N N . ASP A 1 94 ? 19.953 -26.469 1.368 1 82.88 94 ASP A N 1
ATOM 699 C CA . ASP A 1 94 ? 19.969 -25.922 2.725 1 82.88 94 ASP A CA 1
ATOM 700 C C . ASP A 1 94 ? 19.109 -26.766 3.662 1 82.88 94 ASP A C 1
ATOM 702 O O . ASP A 1 94 ? 17.891 -26.625 3.684 1 82.88 94 ASP A O 1
ATOM 706 N N . ALA A 1 95 ? 19.75 -27.516 4.531 1 81.19 95 ALA A N 1
ATOM 707 C CA . ALA A 1 95 ? 19.062 -28.484 5.391 1 81.19 95 ALA A CA 1
ATOM 708 C C . ALA A 1 95 ? 18.125 -27.766 6.363 1 81.19 95 ALA A C 1
ATOM 710 O O . ALA A 1 95 ? 17.156 -28.359 6.852 1 81.19 95 ALA A O 1
ATOM 711 N N . ARG A 1 96 ? 18.422 -26.531 6.547 1 83.81 96 ARG A N 1
ATOM 712 C CA . ARG A 1 96 ? 17.641 -25.781 7.523 1 83.81 96 ARG A CA 1
ATOM 713 C C . ARG A 1 96 ? 16.422 -25.125 6.859 1 83.81 96 ARG A C 1
ATOM 715 O O . ARG A 1 96 ? 15.547 -24.594 7.543 1 83.81 96 ARG A O 1
ATOM 722 N N . SER A 1 97 ? 16.422 -25.234 5.602 1 87.38 97 SER A N 1
ATOM 723 C CA . SER A 1 97 ? 15.344 -24.578 4.875 1 87.38 97 SER A CA 1
ATOM 724 C C . SER A 1 97 ? 14.445 -25.594 4.18 1 87.38 97 SER A C 1
ATOM 726 O O . SER A 1 97 ? 14.875 -26.719 3.904 1 87.38 97 SER A O 1
ATOM 728 N N . GLN A 1 98 ? 13.219 -25.281 4.023 1 92.62 98 GLN A N 1
ATOM 729 C CA . GLN A 1 98 ? 12.258 -26.094 3.275 1 92.62 98 GLN A CA 1
ATOM 730 C C . GLN A 1 98 ? 11.867 -25.406 1.968 1 92.62 98 GLN A C 1
ATOM 732 O O . GLN A 1 98 ? 11.867 -24.172 1.88 1 92.62 98 GLN A O 1
ATOM 737 N N . LEU A 1 99 ? 11.617 -26.25 1.022 1 95.25 99 LEU A N 1
ATOM 738 C CA . LEU A 1 99 ? 11.094 -25.734 -0.236 1 95.25 99 LEU A CA 1
ATOM 739 C C . LEU A 1 99 ? 9.57 -25.844 -0.279 1 95.25 99 LEU A C 1
ATOM 741 O O . LEU A 1 99 ? 9.016 -26.906 -0.035 1 95.25 99 LEU A O 1
ATOM 745 N N . ILE A 1 100 ? 8.984 -24.734 -0.578 1 96.75 100 ILE A N 1
ATOM 746 C CA . ILE A 1 100 ? 7.531 -24.656 -0.658 1 96.75 100 ILE A CA 1
ATOM 747 C C . ILE A 1 100 ? 7.086 -24.766 -2.115 1 96.75 100 ILE A C 1
ATOM 749 O O . ILE A 1 100 ? 7.656 -24.125 -2.996 1 96.75 100 ILE A O 1
ATOM 753 N N . SER A 1 101 ? 6.137 -25.641 -2.371 1 97.06 101 SER A N 1
ATOM 754 C CA . SER A 1 101 ? 5.609 -25.828 -3.719 1 97.06 101 SER A CA 1
ATOM 755 C C . SER A 1 101 ? 4.086 -25.875 -3.715 1 97.06 101 SER A C 1
ATOM 757 O O . SER A 1 101 ? 3.471 -26.125 -2.674 1 97.06 101 SER A O 1
ATOM 759 N N . LEU A 1 102 ? 3.562 -25.578 -4.926 1 97.56 102 LEU A N 1
ATOM 760 C CA . LEU A 1 102 ? 2.115 -25.688 -5.066 1 97.56 102 LEU A CA 1
ATOM 761 C C . LEU A 1 102 ? 1.681 -27.141 -5.141 1 97.56 102 LEU A C 1
ATOM 763 O O . LEU A 1 102 ? 2.338 -27.953 -5.793 1 97.56 102 LEU A O 1
ATOM 767 N N . THR A 1 103 ? 0.601 -27.484 -4.43 1 97.5 103 THR A N 1
ATOM 768 C CA . THR A 1 103 ? -0.122 -28.719 -4.746 1 97.5 103 THR A CA 1
ATOM 769 C C . THR A 1 103 ? -0.951 -28.547 -6.016 1 97.5 103 THR A C 1
ATOM 771 O O . THR A 1 103 ? -0.981 -27.469 -6.602 1 97.5 103 THR A O 1
ATOM 774 N N . GLU A 1 104 ? -1.576 -29.672 -6.461 1 96.5 104 GLU A N 1
ATOM 775 C CA . GLU A 1 104 ? -2.467 -29.547 -7.609 1 96.5 104 GLU A CA 1
ATOM 776 C C . GLU A 1 104 ? -3.615 -28.578 -7.32 1 96.5 104 GLU A C 1
ATOM 778 O O . GLU A 1 104 ? -3.961 -27.75 -8.164 1 96.5 104 GLU A O 1
ATOM 783 N N . LYS A 1 105 ? -4.152 -28.703 -6.16 1 95.19 105 LYS A N 1
ATOM 784 C CA . LYS A 1 105 ? -5.215 -27.812 -5.711 1 95.19 105 LYS A CA 1
ATOM 785 C C . LYS A 1 105 ? -4.719 -26.359 -5.645 1 95.19 105 LYS A C 1
ATOM 787 O O . LYS A 1 105 ? -5.43 -25.438 -6.047 1 95.19 105 LYS A O 1
ATOM 792 N N . GLY A 1 106 ? -3.551 -26.203 -5.148 1 95.69 106 GLY A N 1
ATOM 793 C CA . GLY A 1 106 ? -2.938 -24.891 -5.043 1 95.69 106 GLY A CA 1
ATOM 794 C C . GLY A 1 106 ? -2.645 -24.266 -6.395 1 95.69 106 GLY A C 1
ATOM 795 O O . GLY A 1 106 ? -2.758 -23.047 -6.555 1 95.69 106 GLY A O 1
ATOM 796 N N . ARG A 1 107 ? -2.324 -25.109 -7.297 1 96.44 107 ARG A N 1
ATOM 797 C CA . ARG A 1 107 ? -2.02 -24.609 -8.641 1 96.44 107 ARG A CA 1
ATOM 798 C C . ARG A 1 107 ? -3.268 -24.062 -9.312 1 96.44 107 ARG A C 1
ATOM 800 O O . ARG A 1 107 ? -3.211 -23.016 -9.984 1 96.44 107 ARG A O 1
ATOM 807 N N . GLU A 1 108 ? -4.324 -24.766 -9.203 1 95.19 108 GLU A N 1
ATOM 808 C CA . GLU A 1 108 ? -5.582 -24.297 -9.773 1 95.19 108 GLU A CA 1
ATOM 809 C C . GLU A 1 108 ? -5.969 -22.938 -9.203 1 95.19 108 GLU A C 1
ATOM 811 O O . GLU A 1 108 ? -6.363 -22.031 -9.938 1 95.19 108 GLU A O 1
ATOM 816 N N . LEU A 1 109 ? -5.816 -22.828 -7.961 1 93.62 109 LEU A N 1
ATOM 817 C CA . LEU A 1 109 ? -6.152 -21.562 -7.293 1 93.62 109 LEU A CA 1
ATOM 818 C C . LEU A 1 109 ? -5.184 -20.453 -7.707 1 93.62 109 LEU A C 1
ATOM 820 O O . LEU A 1 109 ? -5.59 -19.312 -7.871 1 93.62 109 LEU A O 1
ATOM 824 N N . ALA A 1 110 ? -3.965 -20.844 -7.828 1 95.19 110 ALA A N 1
ATOM 825 C CA . ALA A 1 110 ? -2.947 -19.875 -8.234 1 95.19 110 ALA A CA 1
ATOM 826 C C . ALA A 1 110 ? -3.252 -19.312 -9.625 1 95.19 110 ALA A C 1
ATOM 828 O O . ALA A 1 110 ? -3.035 -18.125 -9.875 1 95.19 110 ALA A O 1
ATOM 829 N N . VAL A 1 111 ? -3.76 -20.141 -10.445 1 95.56 111 VAL A N 1
ATOM 830 C CA . VAL A 1 111 ? -4.121 -19.703 -11.789 1 95.56 111 VAL A CA 1
ATOM 831 C C . VAL A 1 111 ? -5.27 -18.703 -11.719 1 95.56 111 VAL A C 1
ATOM 833 O O . VAL A 1 111 ? -5.262 -17.703 -12.422 1 95.56 111 VAL A O 1
ATOM 836 N N . GLU A 1 112 ? -6.195 -18.984 -10.891 1 94.31 112 GLU A N 1
ATOM 837 C CA . GLU A 1 112 ? -7.309 -18.062 -10.695 1 94.31 112 GLU A CA 1
ATOM 838 C C . GLU A 1 112 ? -6.832 -16.734 -10.125 1 94.31 112 GLU A C 1
ATOM 840 O O . GLU A 1 112 ? -7.293 -15.672 -10.539 1 94.31 112 GLU A O 1
ATOM 845 N N . CYS A 1 113 ? -5.953 -16.812 -9.203 1 93.88 113 CYS A N 1
ATOM 846 C CA . CYS A 1 113 ? -5.391 -15.602 -8.609 1 93.88 113 CYS A CA 1
ATOM 847 C C . CYS A 1 113 ? -4.68 -14.766 -9.664 1 93.88 113 CYS A C 1
ATOM 849 O O . CYS A 1 113 ? -4.82 -13.539 -9.688 1 93.88 113 CYS A O 1
ATOM 851 N N . ARG A 1 114 ? -3.949 -15.43 -10.469 1 93.25 114 ARG A N 1
ATOM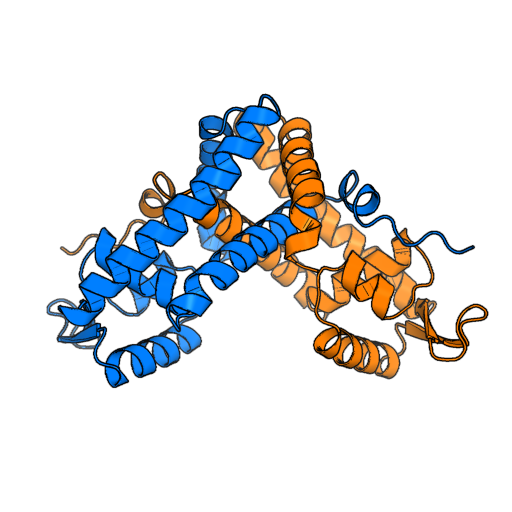 852 C CA . ARG A 1 114 ? -3.256 -14.742 -11.547 1 93.25 114 ARG A CA 1
ATOM 853 C C . ARG A 1 114 ? -4.246 -14.055 -12.484 1 93.25 114 ARG A C 1
ATOM 855 O O . ARG A 1 114 ? -4.008 -12.938 -12.938 1 93.25 114 ARG A O 1
ATOM 862 N N . GLN A 1 115 ? -5.285 -14.742 -12.773 1 94.69 115 GLN A N 1
ATOM 863 C CA . GLN A 1 115 ? -6.309 -14.18 -13.648 1 94.69 115 GLN A CA 1
ATOM 864 C C . GLN A 1 115 ? -6.918 -12.922 -13.039 1 94.69 115 GLN A C 1
ATOM 866 O O . GLN A 1 115 ? -7.121 -11.922 -13.734 1 94.69 115 GLN A O 1
ATOM 871 N N . VAL A 1 116 ? -7.188 -12.969 -11.805 1 94.25 116 VAL A N 1
ATOM 872 C CA . VAL A 1 116 ? -7.746 -11.82 -11.094 1 94.25 116 VAL A CA 1
ATOM 873 C C . VAL A 1 116 ? -6.754 -10.656 -11.141 1 94.25 116 VAL A C 1
ATOM 875 O O . VAL A 1 116 ? -7.141 -9.516 -11.398 1 94.25 116 VAL A O 1
ATOM 878 N N . THR A 1 117 ? -5.527 -10.945 -10.852 1 93.62 117 THR A N 1
ATOM 879 C CA . THR A 1 117 ? -4.484 -9.93 -10.859 1 93.62 117 THR A CA 1
ATOM 880 C C . THR A 1 117 ? -4.367 -9.289 -12.242 1 93.62 117 THR A C 1
ATOM 882 O O . THR A 1 117 ? -4.25 -8.07 -12.359 1 93.62 117 THR A O 1
ATOM 885 N N . ASN A 1 118 ? -4.457 -10.086 -13.25 1 93.69 118 ASN A N 1
ATOM 886 C CA . ASN A 1 118 ? -4.391 -9.586 -14.625 1 93.69 118 ASN A CA 1
ATOM 887 C C . ASN A 1 118 ? -5.594 -8.711 -14.953 1 93.69 118 ASN A C 1
ATOM 889 O O . ASN A 1 118 ? -5.457 -7.688 -15.633 1 93.69 118 ASN A O 1
ATOM 893 N N . GLU A 1 119 ? -6.727 -9.133 -14.5 1 95.06 119 GLU A N 1
ATOM 894 C CA . GLU A 1 119 ? -7.945 -8.367 -14.75 1 95.06 119 GLU A CA 1
ATOM 895 C C . GLU A 1 119 ? -7.859 -6.977 -14.117 1 95.06 119 GLU A C 1
ATOM 897 O O . GLU A 1 119 ? -8.195 -5.977 -14.75 1 95.06 119 GLU A O 1
ATOM 902 N N . VAL A 1 120 ? -7.414 -6.941 -12.914 1 93.69 120 VAL A N 1
ATOM 903 C CA . VAL A 1 120 ? -7.277 -5.668 -12.219 1 93.69 120 VAL A CA 1
ATOM 904 C C . VAL A 1 120 ? -6.219 -4.812 -12.906 1 93.69 120 VAL A C 1
ATOM 906 O O . VAL A 1 120 ? -6.398 -3.604 -13.078 1 93.69 120 VAL A O 1
ATOM 909 N N . SER A 1 121 ? -5.129 -5.406 -13.297 1 94.5 121 SER A N 1
ATOM 910 C CA . SER A 1 121 ? -4.059 -4.691 -13.992 1 94.5 121 SER A CA 1
ATOM 911 C C . SER A 1 121 ? -4.543 -4.121 -15.32 1 94.5 121 SER A C 1
ATOM 913 O O . SER A 1 121 ? -4.152 -3.02 -15.711 1 94.5 121 SER A O 1
ATOM 915 N N . GLU A 1 122 ? -5.398 -4.883 -15.93 1 94.75 122 GLU A N 1
ATOM 916 C CA . GLU A 1 122 ? -5.961 -4.41 -17.188 1 94.75 122 GLU A CA 1
ATOM 917 C C . GLU A 1 122 ? -6.836 -3.18 -16.984 1 94.75 122 GLU A C 1
ATOM 919 O O . GLU A 1 122 ? -6.852 -2.27 -17.812 1 94.75 122 GLU A O 1
ATOM 924 N N . ILE A 1 123 ? -7.578 -3.16 -15.93 1 92.75 123 ILE A N 1
ATOM 925 C CA . ILE A 1 123 ? -8.391 -1.997 -15.594 1 92.75 123 ILE A CA 1
ATOM 926 C C . ILE A 1 123 ? -7.496 -0.777 -15.398 1 92.75 123 ILE A C 1
ATOM 928 O O . ILE A 1 123 ? -7.785 0.301 -15.93 1 92.75 123 ILE A O 1
ATOM 932 N N . ILE A 1 124 ? -6.387 -0.971 -14.719 1 92.31 124 ILE A N 1
ATOM 933 C CA . ILE A 1 124 ? -5.438 0.103 -14.453 1 92.31 124 ILE A CA 1
ATOM 934 C C . ILE A 1 124 ? -4.793 0.562 -15.758 1 92.31 124 ILE A C 1
ATOM 936 O O . ILE A 1 124 ? -4.711 1.764 -16.031 1 92.31 124 ILE A O 1
ATOM 940 N N . ASP A 1 125 ? -4.383 -0.368 -16.562 1 92.88 125 ASP A N 1
ATOM 941 C CA . ASP A 1 125 ? -3.75 -0.056 -17.844 1 92.88 125 ASP A CA 1
ATOM 942 C C . ASP A 1 125 ? -4.707 0.705 -18.75 1 92.88 125 ASP A C 1
ATOM 944 O O . ASP A 1 125 ? -4.312 1.675 -19.406 1 92.88 125 ASP A O 1
ATOM 948 N N . ASN A 1 126 ? -5.949 0.227 -18.781 1 92.19 126 ASN A N 1
ATOM 949 C CA . ASN A 1 126 ? -6.957 0.888 -19.609 1 92.19 126 ASN A CA 1
ATOM 950 C C . ASN A 1 126 ? -7.219 2.314 -19.125 1 92.19 126 ASN A C 1
ATOM 952 O O . ASN A 1 126 ? -7.422 3.217 -19.953 1 92.19 126 ASN A O 1
ATOM 956 N N . PHE A 1 127 ? -7.25 2.48 -17.891 1 89.12 127 PHE A N 1
ATOM 957 C CA . PHE A 1 127 ? -7.426 3.816 -17.328 1 89.12 127 PHE A CA 1
ATOM 958 C C . PHE A 1 127 ? -6.273 4.73 -17.734 1 89.12 127 PHE A C 1
ATOM 960 O O . PHE A 1 127 ? -6.496 5.852 -18.188 1 89.12 127 PHE A O 1
ATOM 967 N N . LEU A 1 128 ? -5.051 4.266 -17.578 1 88.56 128 LEU A N 1
ATOM 968 C CA . LEU A 1 128 ? -3.881 5.051 -17.953 1 88.56 128 LEU A CA 1
ATOM 969 C C . LEU A 1 128 ? -3.934 5.438 -19.422 1 88.56 128 LEU A C 1
ATOM 971 O O . LEU A 1 128 ? -3.65 6.582 -19.781 1 88.56 128 LEU A O 1
ATOM 975 N N . GLN A 1 129 ? -4.293 4.477 -20.172 1 89.31 129 GLN A N 1
ATOM 976 C CA . GLN A 1 129 ? -4.418 4.738 -21.609 1 89.31 129 GLN A CA 1
ATOM 977 C C . GLN A 1 129 ? -5.465 5.816 -21.875 1 89.31 129 GLN A C 1
ATOM 979 O O . GLN A 1 129 ? -5.27 6.672 -22.75 1 89.31 129 GLN A O 1
ATOM 984 N N . SER A 1 130 ? -6.539 5.762 -21.156 1 87.69 130 SER A N 1
ATOM 985 C CA . SER A 1 130 ? -7.617 6.73 -21.344 1 87.69 130 SER A CA 1
ATOM 986 C C . SER A 1 130 ? -7.164 8.133 -20.953 1 87.69 130 SER A C 1
ATOM 988 O O . SER A 1 130 ? -7.766 9.125 -21.375 1 87.69 130 SER A O 1
ATOM 990 N N . GLN A 1 131 ? -6.164 8.234 -20.125 1 84.06 131 GLN A N 1
ATOM 991 C CA . GLN A 1 131 ? -5.609 9.516 -19.719 1 84.06 131 GLN A CA 1
ATOM 992 C C . GLN A 1 131 ? -4.422 9.906 -20.594 1 84.06 131 GLN A C 1
ATOM 994 O O . GLN A 1 131 ? -3.625 10.773 -20.234 1 84.06 131 GLN A O 1
ATOM 999 N N . SER A 1 132 ? -4.242 9.227 -21.688 1 82.62 132 SER A N 1
ATOM 1000 C CA . SER A 1 132 ? -3.18 9.445 -22.672 1 82.62 132 SER A CA 1
ATOM 1001 C C . SER A 1 132 ? -1.807 9.172 -22.062 1 82.62 132 SER A C 1
ATOM 1003 O O . SER A 1 132 ? -0.829 9.844 -22.391 1 82.62 132 SER A O 1
ATOM 1005 N N . GLU A 1 133 ? -1.859 8.352 -21.141 1 82.5 133 GLU A N 1
ATOM 1006 C CA . GLU A 1 133 ? -0.604 7.871 -20.578 1 82.5 133 GLU A CA 1
ATOM 1007 C C . GLU A 1 133 ? -0.238 6.496 -21.125 1 82.5 133 GLU A C 1
ATOM 1009 O O . GLU A 1 133 ? -1.119 5.684 -21.422 1 82.5 133 GLU A O 1
ATOM 1014 N N . ASP A 1 134 ? 1.033 6.281 -21.344 1 85.12 134 ASP A N 1
ATOM 1015 C CA . ASP A 1 134 ? 1.513 4.977 -21.781 1 85.12 134 ASP A CA 1
ATOM 1016 C C . ASP A 1 134 ? 1.688 4.023 -20.609 1 85.12 134 ASP A C 1
ATOM 1018 O O . ASP A 1 134 ? 2.609 4.188 -19.797 1 85.12 134 ASP A O 1
ATOM 1022 N N . PRO A 1 135 ? 0.838 2.994 -20.594 1 87.12 135 PRO A N 1
ATOM 1023 C CA . PRO A 1 135 ? 0.924 2.055 -19.469 1 87.12 135 PRO A CA 1
ATOM 1024 C C . PRO A 1 135 ? 2.299 1.398 -19.359 1 87.12 135 PRO A C 1
ATOM 1026 O O . PRO A 1 135 ? 2.766 1.125 -18.25 1 87.12 135 PRO A O 1
ATOM 1029 N N . GLN A 1 136 ? 2.924 1.131 -20.453 1 87.06 136 GLN A N 1
ATOM 1030 C CA . GLN A 1 136 ? 4.23 0.48 -20.438 1 87.06 136 GLN A CA 1
ATOM 1031 C C . GLN A 1 136 ? 5.285 1.39 -19.812 1 87.06 136 GLN A C 1
ATOM 1033 O O . GLN A 1 136 ? 6.168 0.921 -19.094 1 87.06 136 GLN A O 1
ATOM 1038 N N . LYS A 1 137 ? 5.18 2.656 -20.125 1 83.38 137 LYS A N 1
ATOM 1039 C CA . LYS A 1 137 ? 6.102 3.617 -19.516 1 83.38 137 LYS A CA 1
ATOM 1040 C C . LYS A 1 137 ? 5.875 3.73 -18.016 1 83.38 137 LYS A C 1
ATOM 1042 O O . LYS A 1 137 ? 6.832 3.809 -17.25 1 83.38 137 LYS A O 1
ATOM 1047 N N . PHE A 1 138 ? 4.645 3.74 -17.719 1 84.69 138 PHE A N 1
ATOM 1048 C CA . PHE A 1 138 ? 4.281 3.814 -16.312 1 84.69 138 PHE A CA 1
ATOM 1049 C C . PHE A 1 138 ? 4.797 2.598 -15.547 1 84.69 138 PHE A C 1
ATOM 1051 O O . PHE A 1 138 ? 5.426 2.736 -14.5 1 84.69 138 PHE A O 1
ATOM 1058 N N . LYS A 1 139 ? 4.598 1.448 -16.094 1 86.56 139 LYS A N 1
ATOM 1059 C CA . LYS A 1 139 ? 5.062 0.193 -15.516 1 86.56 139 LYS A CA 1
ATOM 1060 C C . LYS A 1 139 ? 6.586 0.158 -15.422 1 86.56 139 LYS A C 1
ATOM 1062 O O . LYS A 1 139 ? 7.141 -0.325 -14.438 1 86.56 139 LYS A O 1
ATOM 1067 N N . GLY A 1 140 ? 7.121 0.659 -16.453 1 85.44 140 GLY A N 1
ATOM 1068 C CA . GLY A 1 140 ? 8.578 0.699 -16.469 1 85.44 140 GLY A CA 1
ATOM 1069 C C . GLY A 1 140 ? 9.156 1.553 -15.352 1 85.44 140 GLY A C 1
ATOM 1070 O O . GLY A 1 140 ? 10.117 1.149 -14.695 1 85.44 140 GLY A O 1
ATOM 1071 N N . ALA A 1 141 ? 8.625 2.732 -15.148 1 84.88 141 ALA A N 1
ATOM 1072 C CA . ALA A 1 141 ? 9.086 3.635 -14.094 1 84.88 141 ALA A CA 1
ATOM 1073 C C . ALA A 1 141 ? 8.93 2.992 -12.719 1 84.88 141 ALA A C 1
ATOM 1075 O O . ALA A 1 141 ? 9.844 3.068 -11.891 1 84.88 141 ALA A O 1
ATOM 1076 N N . LEU A 1 142 ? 7.801 2.328 -12.531 1 87 142 LEU A N 1
ATOM 1077 C CA . LEU A 1 142 ? 7.551 1.675 -11.25 1 87 142 LEU A CA 1
ATOM 1078 C C . LEU A 1 142 ? 8.508 0.509 -11.039 1 87 142 LEU A C 1
ATOM 1080 O O . LEU A 1 142 ? 9.031 0.323 -9.938 1 87 142 LEU A O 1
ATOM 1084 N N . SER A 1 143 ? 8.711 -0.278 -12.07 1 85.88 143 SER A N 1
ATOM 1085 C CA . SER A 1 143 ? 9.633 -1.41 -12 1 85.88 143 SER A CA 1
ATOM 1086 C C . SER A 1 143 ? 11.039 -0.957 -11.633 1 85.88 143 SER A C 1
ATOM 1088 O O . SER A 1 143 ? 11.695 -1.577 -10.797 1 85.88 143 SER A O 1
ATOM 1090 N N . GLU A 1 144 ? 11.469 0.087 -12.227 1 85.38 144 GLU A N 1
ATOM 1091 C CA . GLU A 1 144 ? 12.797 0.623 -11.922 1 85.38 144 GLU A CA 1
ATOM 1092 C C . GLU A 1 144 ? 12.859 1.167 -10.492 1 85.38 144 GLU A C 1
ATOM 1094 O O . GLU A 1 144 ? 13.883 1.055 -9.828 1 85.38 144 GLU A O 1
ATOM 1099 N N . PHE A 1 145 ? 11.797 1.8 -10.156 1 86.06 145 PHE A N 1
ATOM 1100 C CA . PHE A 1 145 ? 11.695 2.305 -8.789 1 86.06 145 PHE A CA 1
ATOM 1101 C C . PHE A 1 145 ? 11.828 1.171 -7.781 1 86.06 145 PHE A C 1
ATOM 1103 O O . PHE A 1 145 ? 12.586 1.281 -6.812 1 86.06 145 PHE A O 1
ATOM 1110 N N . LEU A 1 146 ? 11.141 0.114 -8.008 1 83.56 146 LEU A N 1
ATOM 1111 C CA . LEU A 1 146 ? 11.195 -1.054 -7.133 1 83.56 146 LEU A CA 1
ATOM 1112 C C . LEU A 1 146 ? 12.602 -1.654 -7.125 1 83.56 146 LEU A C 1
ATOM 1114 O O . LEU A 1 146 ? 13.109 -2.041 -6.07 1 83.56 146 LEU A O 1
ATOM 1118 N N . GLY A 1 147 ? 13.141 -1.75 -8.266 1 81.62 147 GLY A N 1
ATOM 1119 C CA . GLY A 1 147 ? 14.492 -2.277 -8.367 1 81.62 147 GLY A CA 1
ATOM 1120 C C . GLY A 1 147 ? 15.508 -1.475 -7.578 1 81.62 147 GLY A C 1
ATOM 1121 O O . GLY A 1 147 ? 16.406 -2.043 -6.953 1 81.62 147 GLY A O 1
ATOM 1122 N N . LYS A 1 148 ? 15.375 -0.204 -7.598 1 81.75 148 LYS A N 1
ATOM 1123 C CA . LYS A 1 148 ? 16.312 0.679 -6.922 1 81.75 148 LYS A CA 1
ATOM 1124 C C . LYS A 1 148 ? 16.125 0.636 -5.41 1 81.75 148 LYS A C 1
ATOM 1126 O O . LYS A 1 148 ? 17.094 0.668 -4.652 1 81.75 148 LYS A O 1
ATOM 1131 N N . PHE A 1 149 ? 14.883 0.549 -5.008 1 78 149 PHE A N 1
ATOM 1132 C CA . PHE A 1 149 ? 14.633 0.766 -3.59 1 78 149 PHE A CA 1
ATOM 1133 C C . PHE A 1 149 ? 14.172 -0.524 -2.918 1 78 149 PHE A C 1
ATOM 1135 O O . PHE A 1 149 ? 13.836 -0.528 -1.731 1 78 149 PHE A O 1
ATOM 1142 N N . HIS A 1 150 ? 14.141 -1.56 -3.604 1 68.19 150 HIS A N 1
ATOM 1143 C CA . HIS A 1 150 ? 13.742 -2.84 -3.033 1 68.19 150 HIS A CA 1
ATOM 1144 C C . HIS A 1 150 ? 14.555 -3.166 -1.784 1 68.19 150 HIS A C 1
ATOM 1146 O O . HIS A 1 150 ? 14.039 -3.777 -0.846 1 68.19 150 HIS A O 1
ATOM 1152 N N . SER A 1 151 ? 15.75 -2.74 -1.875 1 64.06 151 SER A N 1
ATOM 1153 C CA . SER A 1 151 ? 16.625 -3.051 -0.757 1 64.06 151 SER A CA 1
ATOM 1154 C C . SER A 1 151 ? 16.172 -2.352 0.519 1 64.06 151 SER A C 1
ATOM 1156 O O . SER A 1 151 ? 16.531 -2.768 1.623 1 64.06 151 SER A O 1
ATOM 1158 N N . LEU A 1 152 ? 15.438 -1.295 0.325 1 60.28 152 LEU A N 1
ATOM 1159 C CA . LEU A 1 152 ? 14.969 -0.599 1.518 1 60.28 152 LEU A CA 1
ATOM 1160 C C . LEU A 1 152 ? 13.891 -1.411 2.232 1 60.28 152 LEU A C 1
ATOM 1162 O O . LEU A 1 152 ? 13.633 -1.199 3.42 1 60.28 152 LEU A O 1
ATOM 1166 N N . TYR A 1 153 ? 13.227 -2.242 1.561 1 57.09 153 TYR A N 1
ATOM 1167 C CA . TYR A 1 153 ? 12.156 -3.045 2.145 1 57.09 153 TYR A CA 1
ATOM 1168 C C . TYR A 1 153 ? 12.711 -4.324 2.758 1 57.09 153 TYR A C 1
ATOM 1170 O O . TYR A 1 153 ? 12.109 -4.898 3.67 1 57.09 153 TYR A O 1
ATOM 1178 N N . VAL A 1 154 ? 13.906 -4.734 2.121 1 48.97 154 VAL A N 1
ATOM 1179 C CA . VAL A 1 154 ? 14.539 -5.922 2.686 1 48.97 154 VAL A CA 1
ATOM 1180 C C . VAL A 1 154 ? 15.578 -5.512 3.727 1 48.97 154 VAL A C 1
ATOM 1182 O O . VAL A 1 154 ? 16.219 -4.465 3.596 1 48.97 154 VAL A O 1
ATOM 1185 N N . MET B 1 1 ? 21.797 -24.844 -8.875 1 26.48 1 MET B N 1
ATOM 1186 C CA . MET B 1 1 ? 22.094 -23.594 -8.18 1 26.48 1 MET B CA 1
ATOM 1187 C C . MET B 1 1 ? 20.891 -22.656 -8.219 1 26.48 1 MET B C 1
ATOM 1189 O O . MET B 1 1 ? 20.531 -22.141 -9.281 1 26.48 1 MET B O 1
ATOM 1193 N N . LEU B 1 2 ? 19.812 -22.984 -7.539 1 38.59 2 LEU B N 1
ATOM 1194 C CA . LEU B 1 2 ? 18.484 -22.375 -7.617 1 38.59 2 LEU B CA 1
ATOM 1195 C C . LEU B 1 2 ? 18.562 -20.859 -7.523 1 38.59 2 LEU B C 1
ATOM 1197 O O . LEU B 1 2 ? 19.188 -20.328 -6.598 1 38.59 2 LEU B O 1
ATOM 1201 N N . MET B 1 3 ? 18.922 -20.219 -8.609 1 39.34 3 MET B N 1
ATOM 1202 C CA . MET B 1 3 ? 19.219 -18.797 -8.711 1 39.34 3 MET B CA 1
ATOM 1203 C C . MET B 1 3 ? 18.312 -17.984 -7.797 1 39.34 3 MET B C 1
ATOM 1205 O O . MET B 1 3 ? 17.094 -18.188 -7.777 1 39.34 3 MET B O 1
ATOM 1209 N N . PRO B 1 4 ? 18.906 -17.469 -6.793 1 45.16 4 PRO B N 1
ATOM 1210 C CA . PRO B 1 4 ? 18.109 -16.594 -5.926 1 45.16 4 PRO B CA 1
ATOM 1211 C C . PRO B 1 4 ? 17.141 -15.719 -6.703 1 45.16 4 PRO B C 1
ATOM 1213 O O . PRO B 1 4 ? 17.406 -15.375 -7.863 1 45.16 4 PRO B O 1
ATOM 1216 N N . ALA B 1 5 ? 15.867 -15.93 -6.559 1 49.28 5 ALA B N 1
ATOM 1217 C CA . ALA B 1 5 ? 14.906 -15.086 -7.262 1 49.28 5 ALA B CA 1
ATOM 1218 C C . ALA B 1 5 ? 15.383 -13.633 -7.316 1 49.28 5 ALA B C 1
ATOM 1220 O O . ALA B 1 5 ? 15.844 -13.086 -6.309 1 49.28 5 ALA B O 1
ATOM 1221 N N . ASN B 1 6 ? 16.203 -13.297 -8.281 1 47.22 6 ASN B N 1
ATOM 1222 C CA . ASN B 1 6 ? 16.594 -11.906 -8.5 1 47.22 6 ASN B CA 1
ATOM 1223 C C . ASN B 1 6 ? 15.414 -10.953 -8.312 1 47.22 6 ASN B C 1
ATOM 1225 O O . ASN B 1 6 ? 14.453 -10.984 -9.086 1 47.22 6 ASN B O 1
ATOM 1229 N N . PRO B 1 7 ? 15.312 -10.523 -7.082 1 48.53 7 PRO B N 1
ATOM 1230 C CA . PRO B 1 7 ? 14.188 -9.648 -6.754 1 48.53 7 PRO B CA 1
ATOM 1231 C C . PRO B 1 7 ? 13.836 -8.688 -7.887 1 48.53 7 PRO B C 1
ATOM 1233 O O . PRO B 1 7 ? 12.672 -8.305 -8.047 1 48.53 7 PRO B O 1
ATOM 1236 N N . LEU B 1 8 ? 14.961 -8.211 -8.578 1 47.84 8 LEU B N 1
ATOM 1237 C CA . LEU B 1 8 ? 14.82 -7.227 -9.648 1 47.84 8 LEU B CA 1
ATOM 1238 C C . LEU B 1 8 ? 13.992 -7.785 -10.797 1 47.84 8 LEU B C 1
ATOM 1240 O O . LEU B 1 8 ? 13.242 -7.051 -11.445 1 47.84 8 LEU B O 1
ATOM 1244 N N . MET B 1 9 ? 14.406 -8.938 -11.18 1 48.75 9 MET B N 1
ATOM 1245 C CA . MET B 1 9 ? 13.82 -9.516 -12.391 1 48.75 9 MET B CA 1
ATOM 1246 C C . MET B 1 9 ? 12.32 -9.703 -12.227 1 48.75 9 MET B C 1
ATOM 1248 O O . MET B 1 9 ? 11.57 -9.672 -13.211 1 48.75 9 MET B O 1
ATOM 1252 N N . SER B 1 10 ? 11.977 -9.922 -10.945 1 55.34 10 SER B N 1
ATOM 1253 C CA . SER B 1 10 ? 10.609 -10.336 -10.656 1 55.34 10 SER B CA 1
ATOM 1254 C C . SER B 1 10 ? 9.633 -9.18 -10.844 1 55.34 10 SER B C 1
ATOM 1256 O O . SER B 1 10 ? 8.469 -9.398 -11.18 1 55.34 10 SER B O 1
ATOM 1258 N N . HIS B 1 11 ? 10.344 -7.98 -11.062 1 58.41 11 HIS B N 1
ATOM 1259 C CA . HIS B 1 11 ? 9.406 -6.855 -11.125 1 58.41 11 HIS B CA 1
ATOM 1260 C C . HIS B 1 11 ? 9.148 -6.438 -12.562 1 58.41 11 HIS B C 1
ATOM 1262 O O . HIS B 1 11 ? 8.117 -5.832 -12.859 1 58.41 11 HIS B O 1
ATOM 1268 N N . GLN B 1 12 ? 10.078 -6.734 -13.477 1 60.03 12 GLN B N 1
ATOM 1269 C CA . GLN B 1 12 ? 9.977 -6.223 -14.836 1 60.03 12 GLN B CA 1
ATOM 1270 C C . GLN B 1 12 ? 8.734 -6.762 -15.539 1 60.03 12 GLN B C 1
ATOM 1272 O O . GLN B 1 12 ? 8.164 -6.094 -16.406 1 60.03 12 GLN B O 1
ATOM 1277 N N . ASN B 1 13 ? 8.258 -7.832 -15.078 1 71.88 13 ASN B N 1
ATOM 1278 C CA . ASN B 1 13 ? 7.102 -8.359 -15.805 1 71.88 13 ASN B CA 1
ATOM 1279 C C . ASN B 1 13 ? 5.887 -8.508 -14.898 1 71.88 13 ASN B C 1
ATOM 1281 O O . ASN B 1 13 ? 4.938 -9.219 -15.234 1 71.88 13 ASN B O 1
ATOM 1285 N N . ALA B 1 14 ? 5.984 -7.746 -13.977 1 83.62 14 ALA B N 1
ATOM 1286 C CA . ALA B 1 14 ? 4.863 -7.852 -13.047 1 83.62 14 ALA B CA 1
ATOM 1287 C C . ALA B 1 14 ? 3.67 -7.031 -13.531 1 83.62 14 ALA B C 1
ATOM 1289 O O . ALA B 1 14 ? 3.842 -5.992 -14.172 1 83.62 14 ALA B O 1
ATOM 1290 N N . PRO B 1 15 ? 2.486 -7.582 -13.281 1 89.25 15 PRO B N 1
ATOM 1291 C CA . PRO B 1 15 ? 1.295 -6.816 -13.648 1 89.25 15 PRO B CA 1
ATOM 1292 C C . PRO B 1 15 ? 1.239 -5.449 -12.969 1 89.25 15 PRO B C 1
ATOM 1294 O O . PRO B 1 15 ? 1.841 -5.262 -11.906 1 89.25 15 PRO B O 1
ATOM 1297 N N . SER B 1 16 ? 0.591 -4.48 -13.602 1 91.81 16 SER B N 1
ATOM 1298 C CA . SER B 1 16 ? 0.529 -3.1 -13.133 1 91.81 16 SER B CA 1
ATOM 1299 C C . SER B 1 16 ? 0.017 -3.021 -11.703 1 91.81 16 SER B C 1
ATOM 1301 O O . SER B 1 16 ? 0.512 -2.225 -10.898 1 91.81 16 SER B O 1
ATOM 1303 N N . ALA B 1 17 ? -0.969 -3.881 -11.391 1 92 17 ALA B N 1
ATOM 1304 C CA . ALA B 1 17 ? -1.538 -3.879 -10.047 1 92 17 ALA B CA 1
ATOM 1305 C C . ALA B 1 17 ? -0.482 -4.23 -9.008 1 92 17 ALA B C 1
ATOM 1307 O O . ALA B 1 17 ? -0.39 -3.58 -7.961 1 92 17 ALA B O 1
ATOM 1308 N N . VAL B 1 18 ? 0.358 -5.164 -9.312 1 88.81 18 VAL B N 1
ATOM 1309 C CA . VAL B 1 18 ? 1.4 -5.629 -8.398 1 88.81 18 VAL B CA 1
ATOM 1310 C C . VAL B 1 18 ? 2.467 -4.547 -8.242 1 88.81 18 VAL B C 1
ATOM 1312 O O . VAL B 1 18 ? 2.9 -4.25 -7.125 1 88.81 18 VAL B O 1
ATOM 1315 N N . LEU B 1 19 ? 2.842 -3.932 -9.328 1 89.5 19 LEU B N 1
ATOM 1316 C CA . LEU B 1 19 ? 3.852 -2.879 -9.297 1 89.5 19 LEU B CA 1
ATOM 1317 C C . LEU B 1 19 ? 3.371 -1.687 -8.477 1 89.5 19 LEU B C 1
ATOM 1319 O O . LEU B 1 19 ? 4.141 -1.106 -7.711 1 89.5 19 LEU B O 1
ATOM 1323 N N . LEU B 1 20 ? 2.17 -1.336 -8.656 1 92.12 20 LEU B N 1
ATOM 1324 C CA . LEU B 1 20 ? 1.597 -0.213 -7.922 1 92.12 20 LEU B CA 1
ATOM 1325 C C . LEU B 1 20 ? 1.539 -0.514 -6.43 1 92.12 20 LEU B C 1
ATOM 1327 O O . LEU B 1 20 ? 1.892 0.335 -5.605 1 92.12 20 LEU B O 1
ATOM 1331 N N . ILE B 1 21 ? 1.101 -1.703 -6.074 1 90.69 21 ILE B N 1
ATOM 1332 C CA . ILE B 1 21 ? 1.009 -2.121 -4.68 1 90.69 21 ILE B CA 1
ATOM 1333 C C . ILE B 1 21 ? 2.4 -2.131 -4.051 1 90.69 21 ILE B C 1
ATOM 1335 O O . ILE B 1 21 ? 2.607 -1.556 -2.98 1 90.69 21 ILE B O 1
ATOM 1339 N N . ARG B 1 22 ? 3.357 -2.678 -4.719 1 88.44 22 ARG B N 1
ATOM 1340 C CA . ARG B 1 22 ? 4.719 -2.764 -4.199 1 88.44 22 ARG B CA 1
ATOM 1341 C C . ARG B 1 22 ? 5.359 -1.384 -4.113 1 88.44 22 ARG B C 1
ATOM 1343 O O . ARG B 1 22 ? 6.109 -1.1 -3.178 1 88.44 22 ARG B O 1
ATOM 1350 N N . GLY B 1 23 ? 5.09 -0.578 -5.113 1 90.62 23 GLY B N 1
ATOM 1351 C CA . GLY B 1 23 ? 5.578 0.792 -5.059 1 90.62 23 GLY B CA 1
ATOM 1352 C C . GLY B 1 23 ? 5.074 1.556 -3.85 1 90.62 23 GLY B C 1
ATOM 1353 O O . GLY B 1 23 ? 5.84 2.264 -3.193 1 90.62 23 GLY B O 1
ATOM 1354 N N . GLY B 1 24 ? 3.777 1.39 -3.615 1 92.25 24 GLY B N 1
ATOM 1355 C CA . GLY B 1 24 ? 3.199 2.008 -2.434 1 92.25 24 GLY B CA 1
ATOM 1356 C C . GLY B 1 24 ? 3.818 1.518 -1.139 1 92.25 24 GLY B C 1
ATOM 1357 O O . GLY B 1 24 ? 3.994 2.291 -0.196 1 92.25 24 GLY B O 1
ATOM 1358 N N . ARG B 1 25 ? 4.145 0.302 -1.071 1 89.56 25 ARG B N 1
ATOM 1359 C CA . ARG B 1 25 ? 4.758 -0.28 0.119 1 89.56 25 ARG B CA 1
ATOM 1360 C C . ARG B 1 25 ? 6.156 0.284 0.345 1 89.56 25 ARG B C 1
ATOM 1362 O O . ARG B 1 25 ? 6.551 0.543 1.484 1 89.56 25 ARG B O 1
ATOM 1369 N N . ILE B 1 26 ? 6.895 0.397 -0.705 1 90.25 26 ILE B N 1
ATOM 1370 C CA . ILE B 1 26 ? 8.234 0.959 -0.598 1 90.25 26 ILE B CA 1
ATOM 1371 C C . ILE B 1 26 ? 8.156 2.4 -0.103 1 90.25 26 ILE B C 1
ATOM 1373 O O . ILE B 1 26 ? 8.906 2.801 0.791 1 90.25 26 ILE B O 1
ATOM 1377 N N . ALA B 1 27 ? 7.273 3.15 -0.716 1 92.19 27 ALA B N 1
ATOM 1378 C CA . ALA B 1 27 ? 7.086 4.531 -0.283 1 92.19 27 ALA B CA 1
ATOM 1379 C C . ALA B 1 27 ? 6.707 4.598 1.193 1 92.19 27 ALA B C 1
ATOM 1381 O O . ALA B 1 27 ? 7.227 5.434 1.938 1 92.19 27 ALA B O 1
ATOM 1382 N N . ALA B 1 28 ? 5.836 3.758 1.572 1 90.62 28 ALA B N 1
ATOM 1383 C CA . ALA B 1 28 ? 5.418 3.697 2.971 1 90.62 28 ALA B CA 1
ATOM 1384 C C . ALA B 1 28 ? 6.594 3.336 3.877 1 90.62 28 ALA B C 1
ATOM 1386 O O . ALA B 1 28 ? 6.754 3.912 4.953 1 90.62 28 ALA B O 1
ATOM 1387 N N . SER B 1 29 ? 7.352 2.395 3.43 1 89.81 29 SER B N 1
ATOM 1388 C CA . SER B 1 29 ? 8.508 1.972 4.211 1 89.81 29 SER B CA 1
ATOM 1389 C C . SER B 1 29 ? 9.516 3.109 4.367 1 89.81 29 SER B C 1
ATOM 1391 O O . SER B 1 29 ? 10.109 3.273 5.434 1 89.81 29 SER B O 1
ATOM 1393 N N . MET B 1 30 ? 9.727 3.834 3.336 1 90.44 30 MET B N 1
ATOM 1394 C CA . MET B 1 30 ? 10.617 4.984 3.385 1 90.44 30 MET B CA 1
ATOM 1395 C C . MET B 1 30 ? 10.133 6.008 4.406 1 90.44 30 MET B C 1
ATOM 1397 O O . MET B 1 30 ? 10.93 6.547 5.176 1 90.44 30 MET B O 1
ATOM 1401 N N . LEU B 1 31 ? 8.867 6.23 4.359 1 91.88 31 LEU B N 1
ATOM 1402 C CA . LEU B 1 31 ? 8.281 7.16 5.32 1 91.88 31 LEU B CA 1
ATOM 1403 C C . LEU B 1 31 ? 8.43 6.633 6.746 1 91.88 31 LEU B C 1
ATOM 1405 O O . LEU B 1 31 ? 8.805 7.379 7.652 1 91.88 31 LEU B O 1
ATOM 1409 N N . GLU B 1 32 ? 8.164 5.402 6.902 1 90.56 32 GLU B N 1
ATOM 1410 C CA . GLU B 1 32 ? 8.234 4.781 8.219 1 90.56 32 GLU B CA 1
ATOM 1411 C C . GLU B 1 32 ? 9.633 4.887 8.805 1 90.56 32 GLU B C 1
ATOM 1413 O O . GLU B 1 32 ? 9.797 5.125 10 1 90.56 32 GLU B O 1
ATOM 1418 N N . GLY B 1 33 ? 10.57 4.621 7.957 1 89.56 33 GLY B N 1
ATOM 1419 C CA . GLY B 1 33 ? 11.945 4.738 8.414 1 89.56 33 GLY B CA 1
ATOM 1420 C C . GLY B 1 33 ? 12.281 6.109 8.977 1 89.56 33 GLY B C 1
ATOM 1421 O O . GLY B 1 33 ? 12.977 6.219 9.984 1 89.56 33 GLY B O 1
ATOM 1422 N N . LYS B 1 34 ? 11.781 7.125 8.391 1 91 34 LYS B N 1
ATOM 1423 C CA . LYS B 1 34 ? 12.055 8.492 8.828 1 91 34 LYS B CA 1
ATOM 1424 C C . LYS B 1 34 ? 11.148 8.891 9.984 1 91 34 LYS B C 1
ATOM 1426 O O . LYS B 1 34 ? 11.57 9.586 10.906 1 91 34 LYS B O 1
ATOM 1431 N N . LEU B 1 35 ? 9.93 8.414 9.977 1 91.88 35 LEU B N 1
ATOM 1432 C CA . LEU B 1 35 ? 8.945 8.766 10.992 1 91.88 35 LEU B CA 1
ATOM 1433 C C . LEU B 1 35 ? 9.258 8.062 12.312 1 91.88 35 LEU B C 1
ATOM 1435 O O . LEU B 1 35 ? 8.945 8.586 13.383 1 91.88 35 LEU B O 1
ATOM 1439 N N . SER B 1 36 ? 9.852 6.871 12.172 1 89.88 36 SER B N 1
ATOM 1440 C CA . SER B 1 36 ? 10.203 6.129 13.383 1 89.88 36 SER B CA 1
ATOM 1441 C C . SER B 1 36 ? 11.148 6.93 14.266 1 89.88 36 SER B C 1
ATOM 1443 O O . SER B 1 36 ? 11.109 6.812 15.492 1 89.88 36 SER B O 1
ATOM 1445 N N . LYS B 1 37 ? 11.938 7.695 13.672 1 87.69 37 LYS B N 1
ATOM 1446 C CA . LYS B 1 37 ? 12.852 8.555 14.414 1 87.69 37 LYS B CA 1
ATOM 1447 C C . LYS B 1 37 ? 12.094 9.602 15.227 1 87.69 37 LYS B C 1
ATOM 1449 O O . LYS B 1 37 ? 12.609 10.125 16.219 1 87.69 37 LYS B O 1
ATOM 1454 N N . LEU B 1 38 ? 10.852 9.891 14.852 1 83.94 38 LEU B N 1
ATOM 1455 C CA . LEU B 1 38 ? 10 10.844 15.547 1 83.94 38 LEU B CA 1
ATOM 1456 C C . LEU B 1 38 ? 9.039 10.125 16.484 1 83.94 38 LEU B C 1
ATOM 1458 O O . LEU B 1 38 ? 8.211 10.766 17.141 1 83.94 38 LEU B O 1
ATOM 1462 N N . GLY B 1 39 ? 9.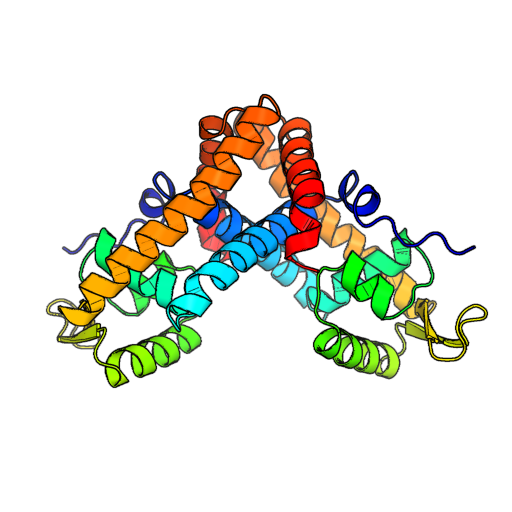164 8.828 16.547 1 84.62 39 GLY B N 1
ATOM 1463 C CA . GLY B 1 39 ? 8.273 8.031 17.375 1 84.62 39 GLY B CA 1
ATOM 1464 C C . GLY B 1 39 ? 6.879 7.898 16.781 1 84.62 39 GLY B C 1
ATOM 1465 O O . GLY B 1 39 ? 5.906 7.699 17.516 1 84.62 39 GLY B O 1
ATOM 1466 N N . LEU B 1 40 ? 6.754 8.148 15.508 1 86.5 40 LEU B N 1
ATOM 1467 C CA . LEU B 1 40 ? 5.449 8.125 14.867 1 86.5 40 LEU B CA 1
ATOM 1468 C C . LEU B 1 40 ? 5.367 7 13.836 1 86.5 40 LEU B C 1
ATOM 1470 O O . LEU B 1 40 ? 6.391 6.562 13.305 1 86.5 40 LEU B O 1
ATOM 1474 N N . THR B 1 41 ? 4.129 6.582 13.625 1 86.56 41 THR B N 1
ATOM 1475 C CA . THR B 1 41 ? 3.846 5.66 12.531 1 86.56 41 THR B CA 1
ATOM 1476 C C . THR B 1 41 ? 3.148 6.383 11.383 1 86.56 41 THR B C 1
ATOM 1478 O O . THR B 1 41 ? 2.652 7.5 11.555 1 86.56 41 THR B O 1
ATOM 1481 N N . VAL B 1 42 ? 3.033 5.723 10.234 1 87.62 42 VAL B N 1
ATOM 1482 C CA . VAL B 1 42 ? 2.512 6.332 9.016 1 87.62 42 VAL B CA 1
ATOM 1483 C C . VAL B 1 42 ? 1.048 6.719 9.211 1 87.62 42 VAL B C 1
ATOM 1485 O O . VAL B 1 42 ? 0.643 7.836 8.875 1 87.62 42 VAL B O 1
ATOM 1488 N N . PRO B 1 43 ? 0.276 5.91 9.844 1 88 43 PRO B N 1
ATOM 1489 C CA . PRO B 1 43 ? -1.129 6.285 10.016 1 88 43 PRO B CA 1
ATOM 1490 C C . PRO B 1 43 ? -1.302 7.555 10.852 1 88 43 PRO B C 1
ATOM 1492 O O . PRO B 1 43 ? -2.15 8.391 10.531 1 88 43 PRO B O 1
ATOM 1495 N N . TYR B 1 44 ? -0.498 7.719 11.828 1 89.56 44 TYR B N 1
ATOM 1496 C CA . TYR B 1 44 ? -0.557 8.922 12.656 1 89.56 44 TYR B CA 1
ATOM 1497 C C . TYR B 1 44 ? -0.119 10.148 11.859 1 89.56 44 TYR B C 1
ATOM 1499 O O . TYR B 1 44 ? -0.764 11.195 11.922 1 89.56 44 TYR B O 1
ATOM 1507 N N . ALA B 1 45 ? 0.941 9.945 11.156 1 90.69 45 ALA B N 1
ATOM 1508 C CA . ALA B 1 45 ? 1.474 11.047 10.352 1 90.69 45 ALA B CA 1
ATOM 1509 C C . ALA B 1 45 ? 0.451 11.523 9.328 1 90.69 45 ALA B C 1
ATOM 1511 O O . ALA B 1 45 ? 0.309 12.727 9.094 1 90.69 45 ALA B O 1
ATOM 1512 N N . THR B 1 46 ? -0.231 10.602 8.75 1 89.94 46 THR B N 1
ATOM 1513 C CA . THR B 1 46 ? -1.202 10.953 7.723 1 89.94 46 THR B CA 1
ATOM 1514 C C . THR B 1 46 ? -2.361 11.742 8.32 1 89.94 46 THR B C 1
ATOM 1516 O O . THR B 1 46 ? -2.857 12.688 7.703 1 89.94 46 THR B O 1
ATOM 1519 N N . ILE B 1 47 ? -2.789 11.391 9.461 1 92.69 47 ILE B N 1
ATOM 1520 C CA . ILE B 1 47 ? -3.877 12.094 10.133 1 92.69 47 ILE B CA 1
ATOM 1521 C C . ILE B 1 47 ? -3.43 13.508 10.5 1 92.69 47 ILE B C 1
ATOM 1523 O O . ILE B 1 47 ? -4.137 14.477 10.227 1 92.69 47 ILE B O 1
ATOM 1527 N N . LEU B 1 48 ? -2.279 13.602 11.094 1 94.56 48 LEU B N 1
ATOM 1528 C CA . LEU B 1 48 ? -1.744 14.891 11.523 1 94.56 48 LEU B CA 1
ATOM 1529 C C . LEU B 1 48 ? -1.548 15.82 10.336 1 94.56 48 LEU B C 1
ATOM 1531 O O . LEU B 1 48 ? -1.896 17 10.398 1 94.56 48 LEU B O 1
ATOM 1535 N N . THR B 1 49 ? -1.021 15.289 9.305 1 92 49 THR B N 1
ATOM 1536 C CA . THR B 1 49 ? -0.79 16.094 8.109 1 92 49 THR B CA 1
ATOM 1537 C C . THR B 1 49 ? -2.113 16.531 7.492 1 92 49 THR B C 1
ATOM 1539 O O . THR B 1 49 ? -2.229 17.656 6.996 1 92 49 THR B O 1
ATOM 1542 N N . ALA B 1 50 ? -3.1 15.664 7.473 1 90.12 50 ALA B N 1
ATOM 1543 C CA . ALA B 1 50 ? -4.418 16.016 6.953 1 90.12 50 ALA B CA 1
ATOM 1544 C C . ALA B 1 50 ? -5.023 17.172 7.738 1 90.12 50 ALA B C 1
ATOM 1546 O O . ALA B 1 50 ? -5.578 18.109 7.152 1 90.12 50 ALA B O 1
ATOM 1547 N N . LEU B 1 51 ? -4.891 17.109 9 1 94.75 51 LEU B N 1
ATOM 1548 C CA . LEU B 1 51 ? -5.43 18.156 9.859 1 94.75 51 LEU B CA 1
ATOM 1549 C C . LEU B 1 51 ? -4.66 19.469 9.672 1 94.75 51 LEU B C 1
ATOM 1551 O O . LEU B 1 51 ? -5.238 20.547 9.758 1 94.75 51 LEU B O 1
ATOM 1555 N N . LEU B 1 52 ? -3.391 19.344 9.461 1 93.5 52 LEU B N 1
ATOM 1556 C CA . LEU B 1 52 ? -2.561 20.516 9.203 1 93.5 52 LEU B CA 1
ATOM 1557 C C . LEU B 1 52 ? -2.975 21.188 7.898 1 93.5 52 LEU B C 1
ATOM 1559 O O . LEU B 1 52 ? -3.08 22.422 7.84 1 93.5 52 LEU B O 1
ATOM 1563 N N . GLU B 1 53 ? -3.27 20.438 6.961 1 88.81 53 GLU B N 1
ATOM 1564 C CA . GLU B 1 53 ? -3.527 20.938 5.613 1 88.81 53 GLU B CA 1
ATOM 1565 C C . GLU B 1 53 ? -4.98 21.375 5.457 1 88.81 53 GLU B C 1
ATOM 1567 O O . GLU B 1 53 ? -5.27 22.328 4.727 1 88.81 53 GLU B O 1
ATOM 1572 N N . HIS B 1 54 ? -5.918 20.672 6.133 1 89.44 54 HIS B N 1
ATOM 1573 C CA . HIS B 1 54 ? -7.328 20.875 5.836 1 89.44 54 HIS B CA 1
ATOM 1574 C C . HIS B 1 54 ? -8.07 21.438 7.043 1 89.44 54 HIS B C 1
ATOM 1576 O O . HIS B 1 54 ? -9.258 21.75 6.957 1 89.44 54 HIS B O 1
ATOM 1582 N N . GLY B 1 55 ? -7.375 21.547 8.109 1 92.5 55 GLY B N 1
ATOM 1583 C CA . GLY B 1 55 ? -8.008 22.062 9.305 1 92.5 55 GLY B CA 1
ATOM 1584 C C . GLY B 1 55 ? -8.828 21.031 10.047 1 92.5 55 GLY B C 1
ATOM 1585 O O . GLY B 1 55 ? -8.656 19.828 9.828 1 92.5 55 GLY B O 1
ATOM 1586 N N . SER B 1 56 ? -9.641 21.484 10.938 1 94.5 56 SER B N 1
ATOM 1587 C CA . SER B 1 56 ? -10.453 20.594 11.773 1 94.5 56 SER B CA 1
ATOM 1588 C C . SER B 1 56 ? -11.367 19.734 10.922 1 94.5 56 SER B C 1
ATOM 1590 O O . SER B 1 56 ? -11.953 20.203 9.945 1 94.5 56 SER B O 1
ATOM 1592 N N . LYS B 1 57 ? -11.438 18.453 11.242 1 94.06 57 LYS B N 1
ATOM 1593 C CA . LYS B 1 57 ? -12.25 17.5 10.492 1 94.06 57 LYS B CA 1
ATOM 1594 C C . LYS B 1 57 ? -12.93 16.5 11.43 1 94.06 57 LYS B C 1
ATOM 1596 O O . LYS B 1 57 ? -12.453 16.266 12.539 1 94.06 57 LYS B O 1
ATOM 1601 N N . SER B 1 58 ? -14.023 16.016 10.922 1 93.06 58 SER B N 1
ATOM 1602 C CA . SER B 1 58 ? -14.648 14.914 11.641 1 93.06 58 SER B CA 1
ATOM 1603 C C . SER B 1 58 ? -13.891 13.609 11.43 1 93.06 58 SER B C 1
ATOM 1605 O O . SER B 1 58 ? -13.062 13.508 10.523 1 93.06 58 SER B O 1
ATOM 1607 N N . ALA B 1 59 ? -14.172 12.648 12.297 1 91.56 59 ALA B N 1
ATOM 1608 C CA . ALA B 1 59 ? -13.57 11.328 12.125 1 91.56 59 ALA B CA 1
ATOM 1609 C C . ALA B 1 59 ? -13.914 10.742 10.75 1 91.56 59 ALA B C 1
ATOM 1611 O O . ALA B 1 59 ? -13.062 10.141 10.094 1 91.56 59 ALA B O 1
ATOM 1612 N N . THR B 1 60 ? -15.117 10.969 10.305 1 88.75 60 THR B N 1
ATOM 1613 C CA . THR B 1 60 ? -15.57 10.477 9.008 1 88.75 60 THR B CA 1
ATOM 1614 C C . THR B 1 60 ? -14.781 11.141 7.879 1 88.75 60 THR B C 1
ATOM 1616 O O . THR B 1 60 ? -14.344 10.469 6.941 1 88.75 60 THR B O 1
ATOM 1619 N N . ASP B 1 61 ? -14.594 12.391 8.016 1 87.31 61 ASP B N 1
ATOM 1620 C CA . ASP B 1 61 ? -13.828 13.117 7.008 1 87.31 61 ASP B CA 1
ATOM 1621 C C . ASP B 1 61 ? -12.375 12.633 6.98 1 87.31 61 ASP B C 1
ATOM 1623 O O . ASP B 1 61 ? -11.766 12.539 5.914 1 87.31 61 ASP B O 1
ATOM 1627 N N . LEU B 1 62 ? -11.859 12.391 8.102 1 90.69 62 LEU B N 1
ATOM 1628 C CA . LEU B 1 62 ? -10.484 11.922 8.195 1 90.69 62 LEU B CA 1
ATOM 1629 C C . LEU B 1 62 ? -10.336 10.539 7.566 1 90.69 62 LEU B C 1
ATOM 1631 O O . LEU B 1 62 ? -9.32 10.242 6.945 1 90.69 62 LEU B O 1
ATOM 1635 N N . CYS B 1 63 ? -11.336 9.734 7.727 1 88.19 63 CYS B N 1
ATOM 1636 C CA . CYS B 1 63 ? -11.336 8.422 7.078 1 88.19 63 CYS B CA 1
ATOM 1637 C C . CYS B 1 63 ? -11.25 8.562 5.562 1 88.19 63 CYS B C 1
ATOM 1639 O O . CYS B 1 63 ? -10.469 7.863 4.914 1 88.19 63 CYS B O 1
ATOM 1641 N N . ILE B 1 64 ? -11.977 9.484 5.082 1 81.62 64 ILE B N 1
ATOM 1642 C CA . ILE B 1 64 ? -12.023 9.719 3.645 1 81.62 64 ILE B CA 1
ATOM 1643 C C . ILE B 1 64 ? -10.688 10.266 3.166 1 81.62 64 ILE B C 1
ATOM 1645 O O . ILE B 1 64 ? -10.109 9.773 2.193 1 81.62 64 ILE B O 1
ATOM 1649 N N . LEU B 1 65 ? -10.164 11.203 3.938 1 81.38 65 LEU B N 1
ATOM 1650 C CA . LEU B 1 65 ? -8.938 11.891 3.545 1 81.38 65 LEU B CA 1
ATOM 1651 C C . LEU B 1 65 ? -7.738 10.953 3.619 1 81.38 65 LEU B C 1
ATOM 1653 O O . LEU B 1 65 ? -6.797 11.078 2.838 1 81.38 65 LEU B O 1
ATOM 1657 N N . THR B 1 66 ? -7.734 10 4.52 1 84.69 66 THR B N 1
ATOM 1658 C CA . THR B 1 66 ? -6.57 9.156 4.754 1 84.69 66 THR B CA 1
ATOM 1659 C C . THR B 1 66 ? -6.816 7.742 4.223 1 84.69 66 THR B C 1
ATOM 1661 O O . THR B 1 66 ? -5.984 6.852 4.414 1 84.69 66 THR B O 1
ATOM 1664 N N . MET B 1 67 ? -7.938 7.496 3.645 1 79.25 67 MET B N 1
ATOM 1665 C CA . MET B 1 67 ? -8.32 6.203 3.08 1 79.25 67 MET B CA 1
ATOM 1666 C C . MET B 1 67 ? -8.188 5.094 4.117 1 79.25 67 MET B C 1
ATOM 1668 O O . MET B 1 67 ? -7.523 4.086 3.871 1 79.25 67 MET B O 1
ATOM 1672 N N . ARG B 1 68 ? -8.812 5.309 5.223 1 81.62 68 ARG B N 1
ATOM 1673 C CA . ARG B 1 68 ? -8.797 4.348 6.324 1 81.62 68 ARG B CA 1
ATOM 1674 C C . ARG B 1 68 ? -10.219 4.02 6.777 1 81.62 68 ARG B C 1
ATOM 1676 O O . ARG B 1 68 ? -11.141 4.812 6.582 1 81.62 68 ARG B O 1
ATOM 1683 N N . GLU B 1 69 ? -10.297 2.859 7.391 1 77.69 69 GLU B N 1
ATOM 1684 C CA . GLU B 1 69 ? -11.594 2.439 7.914 1 77.69 69 GLU B CA 1
ATOM 1685 C C . GLU B 1 69 ? -11.898 3.121 9.242 1 77.69 69 GLU B C 1
ATOM 1687 O O . GLU B 1 69 ? -10.984 3.418 10.016 1 77.69 69 GLU B O 1
ATOM 1692 N N . ARG B 1 70 ? -13.188 3.258 9.477 1 79.69 70 ARG B N 1
ATOM 1693 C CA . ARG B 1 70 ? -13.664 3.988 10.648 1 79.69 70 ARG B CA 1
ATOM 1694 C C . ARG B 1 70 ? -13.148 3.355 11.938 1 79.69 70 ARG B C 1
ATOM 1696 O O . ARG B 1 70 ? -12.766 4.062 12.867 1 79.69 70 ARG B O 1
ATOM 1703 N N . ALA B 1 71 ? -13.273 2.068 11.961 1 79.75 71 ALA B N 1
ATOM 1704 C CA . ALA B 1 71 ? -12.852 1.383 13.188 1 79.75 71 ALA B CA 1
ATOM 1705 C C . ALA B 1 71 ? -11.398 1.687 13.516 1 79.75 71 ALA B C 1
ATOM 1707 O O . ALA B 1 71 ? -11.055 1.938 14.672 1 79.75 71 ALA B O 1
ATOM 1708 N N . ASN B 1 72 ? -10.547 1.772 12.562 1 87 72 ASN B N 1
ATOM 1709 C CA . ASN B 1 72 ? -9.133 2.078 12.734 1 87 72 ASN B CA 1
ATOM 1710 C C . ASN B 1 72 ? -8.914 3.547 13.086 1 87 72 ASN B C 1
ATOM 1712 O O . ASN B 1 72 ? -8.039 3.871 13.891 1 87 72 ASN B O 1
ATOM 1716 N N . MET B 1 73 ? -9.773 4.328 12.625 1 91.81 73 MET B N 1
ATOM 1717 C CA . MET B 1 73 ? -9.656 5.77 12.836 1 91.81 73 MET B CA 1
ATOM 1718 C C . MET B 1 73 ? -9.891 6.129 14.297 1 91.81 73 MET B C 1
ATOM 1720 O O . MET B 1 73 ? -9.125 6.902 14.883 1 91.81 73 MET B O 1
ATOM 1724 N N . SER B 1 74 ? -10.93 5.508 14.898 1 91.5 74 SER B N 1
ATOM 1725 C CA . SER B 1 74 ? -11.242 5.793 16.297 1 91.5 74 SER B CA 1
ATOM 1726 C C . SER B 1 74 ? -10.078 5.426 17.203 1 91.5 74 SER B C 1
ATOM 1728 O O . SER B 1 74 ? -9.766 6.164 18.141 1 91.5 74 SER B O 1
ATOM 1730 N N . VAL B 1 75 ? -9.492 4.32 16.891 1 93.06 75 VAL B N 1
ATOM 1731 C CA . VAL B 1 75 ? -8.367 3.846 17.688 1 93.06 75 VAL B CA 1
ATOM 1732 C C . VAL B 1 75 ? -7.191 4.809 17.547 1 93.06 75 VAL B C 1
ATOM 1734 O O . VAL B 1 75 ? -6.57 5.191 18.547 1 93.06 75 VAL B O 1
ATOM 1737 N N . LEU B 1 76 ? -6.891 5.176 16.391 1 92.69 76 LEU B N 1
ATOM 1738 C CA . LEU B 1 76 ? -5.781 6.078 16.109 1 92.69 76 LEU B CA 1
ATOM 1739 C C . LEU B 1 76 ? -6.008 7.438 16.766 1 92.69 76 LEU B C 1
ATOM 1741 O O . LEU B 1 76 ? -5.102 7.988 17.391 1 92.69 76 LEU B O 1
ATOM 1745 N N . LEU B 1 77 ? -7.238 7.906 16.703 1 94.75 77 LEU B N 1
ATOM 1746 C CA . LEU B 1 77 ? -7.57 9.203 17.281 1 94.75 77 LEU B CA 1
ATOM 1747 C C . LEU B 1 77 ? -7.5 9.148 18.797 1 94.75 77 LEU B C 1
ATOM 1749 O O . LEU B 1 77 ? -7.09 10.117 19.438 1 94.75 77 LEU B O 1
ATOM 1753 N N . GLY B 1 78 ? -8 8.062 19.359 1 94.38 78 GLY B N 1
ATOM 1754 C CA . GLY B 1 78 ? -7.895 7.875 20.797 1 94.38 78 GLY B CA 1
ATOM 1755 C C . GLY B 1 78 ? -6.469 7.965 21.297 1 94.38 78 GLY B C 1
ATOM 1756 O O . GLY B 1 78 ? -6.207 8.617 22.312 1 94.38 78 GLY B O 1
ATOM 1757 N N . LYS B 1 79 ? -5.555 7.43 20.594 1 93.5 79 LYS B N 1
ATOM 1758 C CA . LYS B 1 79 ? -4.145 7.461 20.953 1 93.5 79 LYS B CA 1
ATOM 1759 C C . LYS B 1 79 ? -3.568 8.867 20.812 1 93.5 79 LYS B C 1
ATOM 1761 O O . LYS B 1 79 ? -2.822 9.328 21.688 1 93.5 79 LYS B O 1
ATOM 1766 N N . LEU B 1 80 ? -3.934 9.523 19.781 1 94.12 80 LEU B N 1
ATOM 1767 C CA . LEU B 1 80 ? -3.445 10.875 19.516 1 94.12 80 LEU B CA 1
ATOM 1768 C C . LEU B 1 80 ? -3.967 11.852 20.562 1 94.12 80 LEU B C 1
ATOM 1770 O O . LEU B 1 80 ? -3.271 12.797 20.938 1 94.12 80 LEU B O 1
ATOM 1774 N N . ARG B 1 81 ? -5.137 11.602 20.984 1 94.62 81 ARG B N 1
ATOM 1775 C CA . ARG B 1 81 ? -5.723 12.422 22.031 1 94.62 81 ARG B CA 1
ATOM 1776 C C . ARG B 1 81 ? -5.008 12.195 23.359 1 94.62 81 ARG B C 1
ATOM 1778 O O . ARG B 1 81 ? -4.766 13.141 24.109 1 94.62 81 ARG B O 1
ATOM 1785 N N . LYS B 1 82 ? -4.777 10.961 23.625 1 93.69 82 LYS B N 1
ATOM 1786 C CA . LYS B 1 82 ? -4.125 10.594 24.875 1 93.69 82 LYS B CA 1
ATOM 1787 C C . LYS B 1 82 ? -2.752 11.258 25 1 93.69 82 LYS B C 1
ATOM 1789 O O . LYS B 1 82 ? -2.357 11.688 26.078 1 93.69 82 LYS B O 1
ATOM 1794 N N . ILE B 1 83 ? -2.084 11.414 23.922 1 91.56 83 ILE B N 1
ATOM 1795 C CA . ILE B 1 83 ? -0.741 11.984 23.953 1 91.56 83 ILE B CA 1
ATOM 1796 C C . ILE B 1 83 ? -0.803 13.477 23.625 1 91.56 83 ILE B C 1
ATOM 1798 O O . ILE B 1 83 ? 0.229 14.109 23.406 1 91.56 83 ILE B O 1
ATOM 1802 N N . GLU B 1 84 ? -2.02 14.062 23.438 1 94.88 84 GLU B N 1
ATOM 1803 C CA . GLU B 1 84 ? -2.348 15.477 23.344 1 94.88 84 GLU B CA 1
ATOM 1804 C C . GLU B 1 84 ? -1.895 16.062 22.016 1 94.88 84 GLU B C 1
ATOM 1806 O O . GLU B 1 84 ? -1.448 17.219 21.953 1 94.88 84 GLU B O 1
ATOM 1811 N N . TYR B 1 85 ? -1.92 15.359 20.984 1 95.56 85 TYR B N 1
ATOM 1812 C CA . TYR B 1 85 ? -1.588 15.883 19.656 1 95.56 85 TYR B CA 1
ATOM 1813 C C . TYR B 1 85 ? -2.826 16.438 18.969 1 95.56 85 TYR B C 1
ATOM 1815 O O . TYR B 1 85 ? -2.719 17.281 18.078 1 95.56 85 TYR B O 1
ATOM 1823 N N . VAL B 1 86 ? -3.996 15.828 19.406 1 97.38 86 VAL B N 1
ATOM 1824 C CA . VAL B 1 86 ? -5.246 16.328 18.844 1 97.38 86 VAL B CA 1
ATOM 1825 C C . VAL B 1 86 ? -6.242 16.625 19.953 1 97.38 86 VAL B C 1
ATOM 1827 O O . VAL B 1 86 ? -6.09 16.125 21.078 1 97.38 86 VAL B O 1
ATOM 1830 N N . SER B 1 87 ? -7.152 17.453 19.656 1 96.62 87 SER B N 1
ATOM 1831 C CA . SER B 1 87 ? -8.281 17.766 20.531 1 96.62 87 SER B CA 1
ATOM 1832 C C . SER B 1 87 ? -9.602 17.625 19.781 1 96.62 87 SER B C 1
ATOM 1834 O O . SER B 1 87 ? -9.625 17.562 18.562 1 96.62 87 SER B O 1
ATOM 1836 N N . GLU B 1 88 ? -10.609 17.469 20.578 1 94.5 88 GLU B N 1
ATOM 1837 C CA . GLU B 1 88 ? -11.945 17.312 20 1 94.5 88 GLU B CA 1
ATOM 1838 C C . GLU B 1 88 ? -12.906 18.375 20.531 1 94.5 88 GLU B C 1
ATOM 1840 O O . GLU B 1 88 ? -12.844 18.734 21.703 1 94.5 88 GLU B O 1
ATOM 1845 N N . THR B 1 89 ? -13.711 18.859 19.688 1 93.88 89 THR B N 1
ATOM 1846 C CA . THR B 1 89 ? -14.766 19.797 20.047 1 93.88 89 THR B CA 1
ATOM 1847 C C . THR B 1 89 ? -16.094 19.391 19.422 1 93.88 89 THR B C 1
ATOM 1849 O O . THR B 1 89 ? -16.109 18.672 18.422 1 93.88 89 THR B O 1
ATOM 1852 N N . PRO B 1 90 ? -17.172 19.797 20.031 1 91.69 90 PRO B N 1
ATOM 1853 C CA . PRO B 1 90 ? -18.469 19.484 19.422 1 91.69 90 PRO B CA 1
ATOM 1854 C C . PRO B 1 90 ? -18.594 20.047 18 1 91.69 90 PRO B C 1
ATOM 1856 O O . PRO B 1 90 ? -18.125 21.156 17.734 1 91.69 90 PRO B O 1
ATOM 1859 N N . ASN B 1 91 ? -19.125 19.203 17.156 1 86.62 91 ASN B N 1
ATOM 1860 C CA . ASN B 1 91 ? -19.406 19.625 15.781 1 86.62 91 ASN B CA 1
ATOM 1861 C C . ASN B 1 91 ? -20.688 20.469 15.711 1 86.62 91 ASN B C 1
ATOM 1863 O O . ASN B 1 91 ? -21.766 19.969 16.047 1 86.62 91 ASN B O 1
ATOM 1867 N N . PRO B 1 92 ? -20.547 21.672 15.352 1 86.06 92 PRO B N 1
ATOM 1868 C CA . PRO B 1 92 ? -21.75 22.516 15.305 1 86.06 92 PRO B CA 1
ATOM 1869 C C . PRO B 1 92 ? -22.781 22.047 14.289 1 86.06 92 PRO B C 1
ATOM 1871 O O . PRO B 1 92 ? -23.969 22.312 14.438 1 86.06 92 PRO B O 1
ATOM 1874 N N . LEU B 1 93 ? -22.328 21.297 13.344 1 85.81 93 LEU B N 1
ATOM 1875 C CA . LEU B 1 93 ? -23.203 20.891 12.25 1 85.81 93 LEU B CA 1
ATOM 1876 C C . LEU B 1 93 ? -23.781 19.516 12.5 1 85.81 93 LEU B C 1
ATOM 1878 O O . LEU B 1 93 ? -24.703 19.078 11.812 1 85.81 93 LEU B O 1
ATOM 1882 N N . ASP B 1 94 ? -23.25 18.828 13.312 1 83.75 94 ASP B N 1
ATOM 1883 C CA . ASP B 1 94 ? -23.672 17.469 13.617 1 83.75 94 ASP B CA 1
ATOM 1884 C C . ASP B 1 94 ? -23.406 17.125 15.078 1 83.75 94 ASP B C 1
ATOM 1886 O O . ASP B 1 94 ? -22.281 16.797 15.461 1 83.75 94 ASP B O 1
ATOM 1890 N N . ALA B 1 95 ? -24.469 17.047 15.867 1 80.75 95 ALA B N 1
ATOM 1891 C CA . ALA B 1 95 ? -24.344 16.844 17.312 1 80.75 95 ALA B CA 1
ATOM 1892 C C . ALA B 1 95 ? -23.719 15.492 17.625 1 80.75 95 ALA B C 1
ATOM 1894 O O . ALA B 1 95 ? -23.141 15.297 18.688 1 80.75 95 ALA B O 1
ATOM 1895 N N . ARG B 1 96 ? -23.766 14.641 16.641 1 83 96 ARG B N 1
ATOM 1896 C CA . ARG B 1 96 ? -23.266 13.289 16.891 1 83 96 ARG B CA 1
ATOM 1897 C C . ARG B 1 96 ? -21.797 13.172 16.5 1 83 96 ARG B C 1
ATOM 1899 O O . ARG B 1 96 ? -21.141 12.156 16.781 1 83 96 ARG B O 1
ATOM 1906 N N . SER B 1 97 ? -21.422 14.219 15.914 1 87.06 97 SER B N 1
ATOM 1907 C CA . SER B 1 97 ? -20.047 14.164 15.438 1 87.06 97 SER B CA 1
ATOM 1908 C C . SER B 1 97 ? -19.156 15.148 16.188 1 87.06 97 SER B C 1
ATOM 1910 O O . SER B 1 97 ? -19.641 16.125 16.75 1 87.06 97 SER B O 1
ATOM 1912 N N . GLN B 1 98 ? -17.938 14.812 16.359 1 92.5 98 GLN B N 1
ATOM 1913 C CA . GLN B 1 98 ? -16.938 15.695 16.938 1 92.5 98 GLN B CA 1
ATOM 1914 C C . GLN B 1 98 ? -15.961 16.203 15.875 1 92.5 98 GLN B C 1
ATOM 1916 O O . GLN B 1 98 ? -15.695 15.5 14.891 1 92.5 98 GLN B O 1
ATOM 1921 N N . LEU B 1 99 ? -15.531 17.375 16.125 1 95.31 99 LEU B N 1
ATOM 1922 C CA . LEU B 1 99 ? -14.484 17.906 15.266 1 95.31 99 LEU B CA 1
ATOM 1923 C C . LEU B 1 99 ? -13.109 17.719 15.898 1 95.31 99 LEU B C 1
ATOM 1925 O O . LEU B 1 99 ? -12.898 18.094 17.047 1 95.31 99 LEU B O 1
ATOM 1929 N N . ILE B 1 100 ? -12.25 17.172 15.117 1 96.75 100 ILE B N 1
ATOM 1930 C CA . ILE B 1 100 ? -10.891 16.906 15.57 1 96.75 100 ILE B CA 1
ATOM 1931 C C . ILE B 1 100 ? -9.953 18 15.062 1 96.75 100 ILE B C 1
ATOM 1933 O O . ILE B 1 100 ? -10.008 18.375 13.891 1 96.75 100 ILE B O 1
ATOM 1937 N N . SER B 1 101 ? -9.164 18.547 15.961 1 97.12 101 SER B N 1
ATOM 1938 C CA . SER B 1 101 ? -8.203 19.594 15.602 1 97.12 101 SER B CA 1
ATOM 1939 C C . SER B 1 101 ? -6.84 19.328 16.219 1 97.12 101 SER B C 1
ATOM 1941 O O . SER B 1 101 ? -6.73 18.578 17.203 1 97.12 101 SER B O 1
ATOM 1943 N N . LEU B 1 102 ? -5.852 19.969 15.562 1 97.56 102 LEU B N 1
ATOM 1944 C CA . LEU B 1 102 ? -4.504 19.859 16.109 1 97.56 102 LEU B CA 1
ATOM 1945 C C . LEU B 1 102 ? -4.359 20.734 17.359 1 97.56 102 LEU B C 1
ATOM 1947 O O . LEU B 1 102 ? -4.863 21.859 17.391 1 97.56 102 LEU B O 1
ATOM 1951 N N . THR B 1 103 ? -3.725 20.203 18.406 1 97.5 103 THR B N 1
ATOM 1952 C CA . THR B 1 103 ? -3.186 21.062 19.453 1 97.5 103 THR B CA 1
ATOM 1953 C C . THR B 1 103 ? -1.921 21.766 18.969 1 97.5 103 THR B C 1
ATOM 1955 O O . THR B 1 103 ? -1.468 21.547 17.844 1 97.5 103 THR B O 1
ATOM 1958 N N . GLU B 1 104 ? -1.388 22.672 19.828 1 96.5 104 GLU B N 1
ATOM 1959 C CA . GLU B 1 104 ? -0.12 23.312 19.484 1 96.5 104 GLU B CA 1
ATOM 1960 C C . GLU B 1 104 ? 0.991 22.266 19.328 1 96.5 104 GLU B C 1
ATOM 1962 O O . GLU B 1 104 ? 1.782 22.328 18.391 1 96.5 104 GLU B O 1
ATOM 1967 N N . LYS B 1 105 ? 1.007 21.359 20.219 1 95.12 105 LYS B N 1
ATOM 1968 C CA . LYS B 1 105 ? 1.965 20.25 20.172 1 95.12 105 LYS B CA 1
ATOM 1969 C C . LYS B 1 105 ? 1.766 19.406 18.922 1 95.12 105 LYS B C 1
ATOM 1971 O O . LYS B 1 105 ? 2.736 19 18.281 1 95.12 105 LYS B O 1
ATOM 1976 N N . GLY B 1 106 ? 0.545 19.172 18.609 1 95.62 106 GLY B N 1
ATOM 1977 C CA . GLY B 1 106 ? 0.201 18.391 17.438 1 95.62 106 GLY B CA 1
ATOM 1978 C C . GLY B 1 106 ? 0.569 19.078 16.141 1 95.62 106 GLY B C 1
ATOM 1979 O O . GLY B 1 106 ? 0.962 18.438 15.164 1 95.62 106 GLY B O 1
ATOM 1980 N N . ARG B 1 107 ? 0.463 20.344 16.203 1 96.44 107 ARG B N 1
ATOM 1981 C CA . ARG B 1 107 ? 0.792 21.125 15.008 1 96.44 107 ARG B CA 1
ATOM 1982 C C . ARG B 1 107 ? 2.285 21.047 14.703 1 96.44 107 ARG B C 1
ATOM 1984 O O . ARG B 1 107 ? 2.684 20.938 13.547 1 96.44 107 ARG B O 1
ATOM 1991 N N . GLU B 1 108 ? 3.074 21.203 15.703 1 95.12 108 GLU B N 1
ATOM 1992 C CA . GLU B 1 108 ? 4.52 21.109 15.523 1 95.12 108 GLU B CA 1
ATOM 1993 C C . GLU B 1 108 ? 4.91 19.75 14.938 1 95.12 108 GLU B C 1
ATOM 1995 O O . GLU B 1 108 ? 5.723 19.688 14.008 1 95.12 108 GLU B O 1
ATOM 2000 N N . LEU B 1 109 ? 4.316 18.781 15.43 1 93.5 109 LEU B N 1
ATOM 2001 C CA . LEU B 1 109 ? 4.602 17.438 14.945 1 93.5 109 LEU B CA 1
ATOM 2002 C C . LEU B 1 109 ? 4.094 17.25 13.516 1 93.5 109 LEU B C 1
ATOM 2004 O O . LEU B 1 109 ? 4.738 16.578 12.703 1 93.5 109 LEU B O 1
ATOM 2008 N N . ALA B 1 110 ? 2.967 17.812 13.273 1 95.12 110 ALA B N 1
ATOM 2009 C CA . ALA B 1 110 ? 2.387 17.719 11.938 1 95.12 110 ALA B CA 1
ATOM 2010 C C . ALA B 1 110 ? 3.299 18.375 10.898 1 95.12 110 ALA B C 1
ATOM 2012 O O . ALA B 1 110 ? 3.426 17.875 9.781 1 95.12 110 ALA B O 1
ATOM 2013 N N . VAL B 1 111 ? 3.908 19.422 11.312 1 95.56 111 VAL B N 1
ATOM 2014 C CA . VAL B 1 111 ? 4.832 20.109 10.414 1 95.56 111 VAL B CA 1
ATOM 2015 C C . VAL B 1 111 ? 6.035 19.219 10.125 1 95.56 111 VAL B C 1
ATOM 2017 O O . VAL B 1 111 ? 6.492 19.125 8.984 1 95.56 111 VAL B O 1
ATOM 2020 N N . GLU B 1 112 ? 6.504 18.578 11.125 1 94.25 112 GLU B N 1
ATOM 2021 C CA . GLU B 1 112 ? 7.613 17.641 10.945 1 94.25 112 GLU B CA 1
ATOM 2022 C C . GLU B 1 112 ? 7.215 16.469 10.039 1 94.25 112 GLU B C 1
ATOM 2024 O O . GLU B 1 112 ? 7.996 16.047 9.188 1 94.25 112 GLU B O 1
ATOM 2029 N N . CYS B 1 113 ? 6.059 15.992 10.234 1 93.81 113 CYS B N 1
ATOM 2030 C CA . CYS B 1 113 ? 5.555 14.906 9.414 1 93.81 113 CYS B CA 1
ATOM 2031 C C . CYS B 1 113 ? 5.473 15.32 7.949 1 93.81 113 CYS B C 1
ATOM 2033 O O . CYS B 1 113 ? 5.844 14.555 7.055 1 93.81 113 CYS B O 1
ATOM 2035 N N . ARG B 1 114 ? 4.988 16.484 7.77 1 93.19 114 ARG B N 1
ATOM 2036 C CA . ARG B 1 114 ? 4.906 17.016 6.41 1 93.19 114 ARG B CA 1
ATOM 2037 C C . ARG B 1 114 ? 6.289 17.125 5.777 1 93.19 114 ARG B C 1
ATOM 2039 O O . ARG B 1 114 ? 6.457 16.828 4.594 1 93.19 114 ARG B O 1
ATOM 2046 N N . GLN B 1 115 ? 7.207 17.578 6.547 1 94.69 115 GLN B N 1
ATOM 2047 C CA . GLN B 1 115 ? 8.578 17.703 6.051 1 94.69 115 GLN B CA 1
ATOM 2048 C C . GLN B 1 115 ? 9.133 16.344 5.637 1 94.69 115 GLN B C 1
ATOM 2050 O O . GLN B 1 115 ? 9.773 16.219 4.59 1 94.69 115 GLN B O 1
ATOM 2055 N N . VAL B 1 116 ? 8.898 15.367 6.414 1 94.25 116 VAL B N 1
ATOM 2056 C CA . VAL B 1 116 ? 9.352 14.016 6.121 1 94.25 116 VAL B CA 1
ATOM 2057 C C . VAL B 1 116 ? 8.695 13.516 4.836 1 94.25 116 VAL B C 1
ATOM 2059 O O . VAL B 1 116 ? 9.359 12.938 3.971 1 94.25 116 VAL B O 1
ATOM 2062 N N . THR B 1 117 ? 7.418 13.711 4.738 1 93.62 117 THR B N 1
ATOM 2063 C CA . THR B 1 117 ? 6.672 13.289 3.557 1 93.62 117 THR B CA 1
ATOM 2064 C C . THR B 1 117 ? 7.219 13.969 2.305 1 93.62 117 THR B C 1
ATOM 2066 O O . THR B 1 117 ? 7.387 13.328 1.266 1 93.62 117 THR B O 1
ATOM 2069 N N . ASN B 1 118 ? 7.523 15.227 2.436 1 93.69 118 ASN B N 1
ATOM 2070 C CA . ASN B 1 118 ? 8.078 15.969 1.312 1 93.69 118 ASN B CA 1
ATOM 2071 C C . ASN B 1 118 ? 9.461 15.453 0.927 1 93.69 118 ASN B C 1
ATOM 2073 O O . ASN B 1 118 ? 9.789 15.367 -0.258 1 93.69 118 ASN B O 1
ATOM 2077 N N . GLU B 1 119 ? 10.242 15.148 1.912 1 95 119 GLU B N 1
ATOM 2078 C CA . GLU B 1 119 ? 11.586 14.633 1.659 1 95 119 GLU B CA 1
ATOM 2079 C C . GLU B 1 119 ? 11.531 13.305 0.898 1 95 119 GLU B C 1
ATOM 2081 O O . GLU B 1 119 ? 12.266 13.109 -0.068 1 95 119 GLU B O 1
ATOM 2086 N N . VAL B 1 120 ? 10.68 12.445 1.331 1 93.69 120 VAL B N 1
ATOM 2087 C CA . VAL B 1 120 ? 10.539 11.156 0.669 1 93.69 120 VAL B CA 1
ATOM 2088 C C . VAL B 1 120 ? 10 11.359 -0.747 1 93.69 120 VAL B C 1
ATOM 2090 O O . VAL B 1 120 ? 10.461 10.703 -1.688 1 93.69 120 VAL B O 1
ATOM 2093 N N . SER B 1 121 ? 9.047 12.234 -0.909 1 94.5 121 SER B N 1
ATOM 2094 C CA . SER B 1 121 ? 8.477 12.523 -2.223 1 94.5 121 SER B CA 1
ATOM 2095 C C . SER B 1 121 ? 9.531 13.094 -3.164 1 94.5 121 SER B C 1
ATOM 2097 O O . SER B 1 121 ? 9.539 12.789 -4.359 1 94.5 121 SER B O 1
ATOM 2099 N N . GLU B 1 122 ? 10.391 13.867 -2.582 1 94.81 122 GLU B N 1
ATOM 2100 C CA . GLU B 1 122 ? 11.477 14.438 -3.385 1 94.81 122 GLU B CA 1
ATOM 2101 C C . GLU B 1 122 ? 12.422 13.344 -3.881 1 94.81 122 GLU B C 1
ATOM 2103 O O . GLU B 1 122 ? 12.922 13.414 -5.004 1 94.81 122 GLU B O 1
ATOM 2108 N N . ILE B 1 123 ? 12.695 12.391 -3.064 1 92.81 123 ILE B N 1
ATOM 2109 C CA . ILE B 1 123 ? 13.523 11.258 -3.465 1 92.81 123 ILE B CA 1
ATOM 2110 C C . ILE B 1 123 ? 12.875 10.531 -4.637 1 92.81 123 ILE B C 1
ATOM 2112 O O . ILE B 1 123 ? 13.539 10.211 -5.625 1 92.81 123 ILE B O 1
ATOM 2116 N N . ILE B 1 124 ? 11.578 10.344 -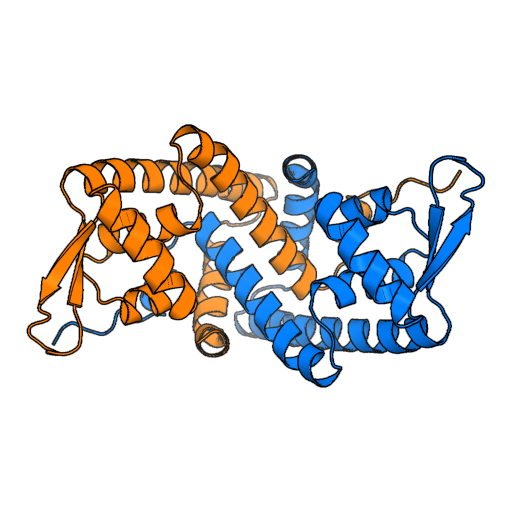4.566 1 92.38 124 ILE B N 1
ATOM 2117 C CA . ILE B 1 124 ? 10.82 9.656 -5.609 1 92.38 124 ILE B CA 1
ATOM 2118 C C . ILE B 1 124 ? 10.828 10.492 -6.887 1 92.38 124 ILE B C 1
ATOM 2120 O O . ILE B 1 124 ? 11.086 9.969 -7.973 1 92.38 124 ILE B O 1
ATOM 2124 N N . ASP B 1 125 ? 10.57 11.766 -6.734 1 92.88 125 ASP B N 1
ATOM 2125 C CA . ASP B 1 125 ? 10.547 12.664 -7.883 1 92.88 125 ASP B CA 1
ATOM 2126 C C . ASP B 1 125 ? 11.906 12.711 -8.57 1 92.88 125 ASP B C 1
ATOM 2128 O O . ASP B 1 125 ? 11.984 12.688 -9.805 1 92.88 125 ASP B O 1
ATOM 2132 N N . ASN B 1 126 ? 12.953 12.781 -7.754 1 92.38 126 ASN B N 1
ATOM 2133 C CA . ASN B 1 126 ? 14.305 12.805 -8.305 1 92.38 126 ASN B CA 1
ATOM 2134 C C . ASN B 1 126 ? 14.641 11.516 -9.047 1 92.38 126 ASN B C 1
ATOM 2136 O O . ASN B 1 126 ? 15.305 11.539 -10.086 1 92.38 126 ASN B O 1
ATOM 2140 N N . PHE B 1 127 ? 14.227 10.438 -8.508 1 89.25 127 PHE B N 1
ATOM 2141 C CA . PHE B 1 127 ? 14.422 9.156 -9.172 1 89.25 127 PHE B CA 1
ATOM 2142 C C . PHE B 1 127 ? 13.719 9.125 -10.516 1 89.25 127 PHE B C 1
ATOM 2144 O O . PHE B 1 127 ? 14.305 8.734 -11.531 1 89.25 127 PHE B O 1
ATOM 2151 N N . LEU B 1 128 ? 12.469 9.531 -10.547 1 88.69 128 LEU B N 1
ATOM 2152 C CA . LEU B 1 128 ? 11.695 9.562 -11.789 1 88.69 128 LEU B CA 1
ATOM 2153 C C . LEU B 1 128 ? 12.383 10.438 -12.828 1 88.69 128 LEU B C 1
ATOM 2155 O O . LEU B 1 128 ? 12.477 10.062 -14 1 88.69 128 LEU B O 1
ATOM 2159 N N . GLN B 1 129 ? 12.805 11.555 -12.359 1 89.5 129 GLN B N 1
ATOM 2160 C CA . GLN B 1 129 ? 13.516 12.461 -13.258 1 89.5 129 GLN B CA 1
ATOM 2161 C C . GLN B 1 129 ? 14.773 11.805 -13.82 1 89.5 129 GLN B C 1
ATOM 2163 O O . GLN B 1 129 ? 15.086 11.969 -15 1 89.5 129 GLN B O 1
ATOM 2168 N N . SER B 1 130 ? 15.461 11.07 -13 1 88 130 SER B N 1
ATOM 2169 C CA . SER B 1 130 ? 16.688 10.398 -13.422 1 88 130 SER B CA 1
ATOM 2170 C C . SER B 1 130 ? 16.391 9.328 -14.461 1 88 130 SER B C 1
ATOM 2172 O O . SER B 1 130 ? 17.297 8.922 -15.211 1 88 130 SER B O 1
ATOM 2174 N N . GLN B 1 131 ? 15.195 8.828 -14.492 1 84.31 131 GLN B N 1
ATOM 2175 C CA . GLN B 1 131 ? 14.781 7.832 -15.469 1 84.31 131 GLN B CA 1
ATOM 2176 C C . GLN B 1 131 ? 14.117 8.492 -16.672 1 84.31 131 GLN B C 1
ATOM 2178 O O . GLN B 1 131 ? 13.43 7.824 -17.453 1 84.31 131 GLN B O 1
ATOM 2183 N N . SER B 1 132 ? 14.234 9.781 -16.797 1 83.38 132 SER B N 1
ATOM 2184 C CA . SER B 1 132 ? 13.688 10.594 -17.875 1 83.38 132 SER B CA 1
ATOM 2185 C C . SER B 1 132 ? 12.164 10.562 -17.875 1 83.38 132 SER B C 1
ATOM 2187 O O . SER B 1 132 ? 11.539 10.586 -18.938 1 83.38 132 SER B O 1
ATOM 2189 N N . GLU B 1 133 ? 11.711 10.367 -16.766 1 82.81 133 GLU B N 1
ATOM 2190 C CA . GLU B 1 133 ? 10.266 10.469 -16.578 1 82.81 133 GLU B CA 1
ATOM 2191 C C . GLU B 1 133 ? 9.883 11.805 -15.953 1 82.81 133 GLU B C 1
ATOM 2193 O O . GLU B 1 133 ? 10.633 12.367 -15.156 1 82.81 133 GLU B O 1
ATOM 2198 N N . ASP B 1 134 ? 8.758 12.344 -16.375 1 85.19 134 ASP B N 1
ATOM 2199 C CA . ASP B 1 134 ? 8.242 13.578 -15.797 1 85.19 134 ASP B CA 1
ATOM 2200 C C . ASP B 1 134 ? 7.453 13.297 -14.516 1 85.19 134 ASP B C 1
ATOM 2202 O O . ASP B 1 134 ? 6.344 12.758 -14.57 1 85.19 134 ASP B O 1
ATOM 2206 N N . PRO B 1 135 ? 8.031 13.742 -13.398 1 87.19 135 PRO B N 1
ATOM 2207 C CA . PRO B 1 135 ? 7.344 13.492 -12.125 1 87.19 135 PRO B CA 1
ATOM 2208 C C . PRO B 1 135 ? 5.93 14.07 -12.094 1 87.19 135 PRO B C 1
ATOM 2210 O O . PRO B 1 135 ? 5.035 13.477 -11.484 1 87.19 135 PRO B O 1
ATOM 2213 N N . GLN B 1 136 ? 5.738 15.195 -12.703 1 87.19 136 GLN B N 1
ATOM 2214 C CA . GLN B 1 136 ? 4.426 15.828 -12.695 1 87.19 136 GLN B CA 1
ATOM 2215 C C . GLN B 1 136 ? 3.406 14.992 -13.461 1 87.19 136 GLN B C 1
ATOM 2217 O O . GLN B 1 136 ? 2.242 14.906 -13.07 1 87.19 136 GLN B O 1
ATOM 2222 N N . LYS B 1 137 ? 3.859 14.414 -14.547 1 83.25 137 LYS B N 1
ATOM 2223 C CA . LYS B 1 137 ? 2.98 13.539 -15.32 1 83.25 137 LYS B CA 1
ATOM 2224 C C . LYS B 1 137 ? 2.639 12.273 -14.531 1 83.25 137 LYS B C 1
ATOM 2226 O O . LYS B 1 137 ? 1.492 11.82 -14.547 1 83.25 137 LYS B O 1
ATOM 2231 N N . PHE B 1 138 ? 3.639 11.82 -13.922 1 84.5 138 PHE B N 1
ATOM 2232 C CA . PHE B 1 138 ? 3.445 10.633 -13.102 1 84.5 138 PHE B CA 1
ATOM 2233 C C . PHE B 1 138 ? 2.459 10.898 -11.977 1 84.5 138 PHE B C 1
ATOM 2235 O O . PHE B 1 138 ? 1.515 10.133 -11.773 1 84.5 138 PHE B O 1
ATOM 2242 N N . LYS B 1 139 ? 2.629 11.984 -11.305 1 86.5 139 LYS B N 1
ATOM 2243 C CA . LYS B 1 139 ? 1.746 12.406 -10.219 1 86.5 139 LYS B CA 1
ATOM 2244 C C . LYS B 1 139 ? 0.328 12.648 -10.727 1 86.5 139 LYS B C 1
ATOM 2246 O O . LYS B 1 139 ? -0.645 12.297 -10.055 1 86.5 139 LYS B O 1
ATOM 2251 N N . GLY B 1 140 ? 0.317 13.227 -11.844 1 85.31 140 GLY B N 1
ATOM 2252 C CA . GLY B 1 140 ? -0.985 13.492 -12.438 1 85.31 140 GLY B CA 1
ATOM 2253 C C . GLY B 1 140 ? -1.771 12.227 -12.727 1 85.31 140 GLY B C 1
ATOM 2254 O O . GLY B 1 140 ? -2.969 12.148 -12.438 1 85.31 140 GLY B O 1
ATOM 2255 N N . ALA B 1 141 ? -1.135 11.242 -13.32 1 84.69 141 ALA B N 1
ATOM 2256 C CA . ALA B 1 141 ? -1.775 9.961 -13.633 1 84.69 141 ALA B CA 1
ATOM 2257 C C . ALA B 1 141 ? -2.283 9.281 -12.367 1 84.69 141 ALA B C 1
ATOM 2259 O O . ALA B 1 141 ? -3.406 8.773 -12.336 1 84.69 141 ALA B O 1
ATOM 2260 N N . LEU B 1 142 ? -1.461 9.344 -11.336 1 86.81 142 LEU B N 1
ATOM 2261 C CA . LEU B 1 142 ? -1.844 8.727 -10.07 1 86.81 142 LEU B CA 1
ATOM 2262 C C . LEU B 1 142 ? -3.016 9.469 -9.43 1 86.81 142 LEU B C 1
ATOM 2264 O O . LEU B 1 142 ? -3.943 8.844 -8.914 1 86.81 142 LEU B O 1
ATOM 2268 N N . SER B 1 143 ? -2.955 10.781 -9.453 1 85.75 143 SER B N 1
ATOM 2269 C CA . SER B 1 143 ? -4.027 11.602 -8.898 1 85.75 143 SER B CA 1
ATOM 2270 C C . SER B 1 143 ? -5.355 11.312 -9.594 1 85.75 143 SER B C 1
ATOM 2272 O O . SER B 1 143 ? -6.391 11.18 -8.93 1 85.75 143 SER B O 1
ATOM 2274 N N . GLU B 1 144 ? -5.324 11.188 -10.859 1 85.06 144 GLU B N 1
ATOM 2275 C CA . GLU B 1 144 ? -6.535 10.875 -11.609 1 85.06 144 GLU B CA 1
ATOM 2276 C C . GLU B 1 144 ? -7.027 9.469 -11.305 1 85.06 144 GLU B C 1
ATOM 2278 O O . GLU B 1 144 ? -8.234 9.219 -11.25 1 85.06 144 GLU B O 1
A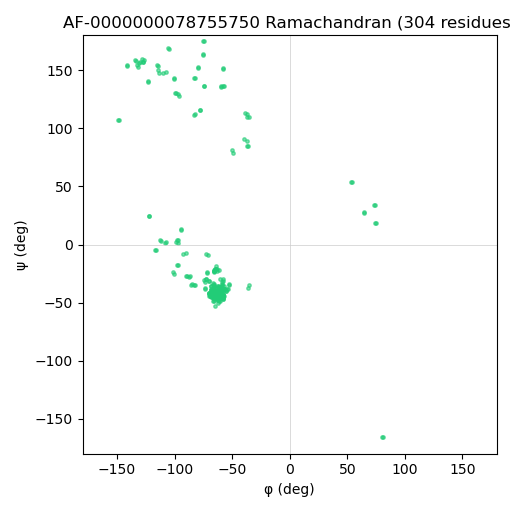TOM 2283 N N . PHE B 1 145 ? -6.078 8.617 -11.211 1 85.94 145 PHE B N 1
ATOM 2284 C CA . PHE B 1 145 ? -6.41 7.246 -10.844 1 85.94 145 PHE B CA 1
ATOM 2285 C C . PHE B 1 145 ? -7.129 7.207 -9.5 1 85.94 145 PHE B C 1
ATOM 2287 O O . PHE B 1 145 ? -8.156 6.539 -9.359 1 85.94 145 PHE B O 1
ATOM 2294 N N . LEU B 1 146 ? -6.629 7.898 -8.555 1 83.38 146 LEU B N 1
ATOM 2295 C CA . LEU B 1 146 ? -7.234 7.965 -7.23 1 83.38 146 LEU B CA 1
ATOM 2296 C C . LEU B 1 146 ? -8.625 8.602 -7.297 1 83.38 146 LEU B C 1
ATOM 2298 O O . LEU B 1 146 ? -9.555 8.125 -6.645 1 83.38 146 LEU B O 1
ATOM 2302 N N . GLY B 1 147 ? -8.688 9.617 -8.023 1 81.56 147 GLY B N 1
ATOM 2303 C CA . GLY B 1 147 ? -9.969 10.281 -8.188 1 81.56 147 GLY B CA 1
ATOM 2304 C C . GLY B 1 147 ? -11.039 9.375 -8.781 1 81.56 147 GLY B C 1
ATOM 2305 O O . GLY B 1 147 ? -12.195 9.422 -8.359 1 81.56 147 GLY B O 1
ATOM 2306 N N . LYS B 1 148 ? -10.672 8.586 -9.711 1 81.75 148 LYS B N 1
ATOM 2307 C CA . LYS B 1 148 ? -11.609 7.703 -10.391 1 81.75 148 LYS B CA 1
ATOM 2308 C C . LYS B 1 148 ? -12.023 6.535 -9.5 1 81.75 148 LYS B C 1
ATOM 2310 O O . LYS B 1 148 ? -13.18 6.125 -9.492 1 81.75 148 LYS B O 1
ATOM 2315 N N . PHE B 1 149 ? -11.078 6.047 -8.75 1 78.19 149 PHE B N 1
ATOM 2316 C CA . PHE B 1 149 ? -11.344 4.777 -8.078 1 78.19 149 PHE B CA 1
ATOM 2317 C C . PHE B 1 149 ? -11.438 4.973 -6.57 1 78.19 149 PHE B C 1
ATOM 2319 O O . PHE B 1 149 ? -11.578 4.004 -5.824 1 78.19 149 PHE B O 1
ATOM 2326 N N . HIS B 1 150 ? -11.352 6.121 -6.109 1 68.25 150 HIS B N 1
ATOM 2327 C CA . HIS B 1 150 ? -11.445 6.402 -4.684 1 68.25 150 HIS B CA 1
ATOM 2328 C C . HIS B 1 150 ? -12.711 5.801 -4.086 1 68.25 150 HIS B C 1
ATOM 2330 O O . HIS B 1 150 ? -12.719 5.375 -2.932 1 68.25 150 HIS B O 1
ATOM 2336 N N . SER B 1 151 ? -13.68 5.82 -4.914 1 64.12 151 SER B N 1
ATOM 2337 C CA . SER B 1 151 ? -14.969 5.324 -4.426 1 64.12 151 SER B CA 1
ATOM 2338 C C . SER B 1 151 ? -14.898 3.83 -4.117 1 64.12 151 SER B C 1
ATOM 2340 O O . SER B 1 151 ? -15.719 3.311 -3.363 1 64.12 151 SER B O 1
ATOM 2342 N N . LEU B 1 152 ? -13.945 3.184 -4.742 1 60.34 152 LEU B N 1
ATOM 2343 C CA . LEU B 1 152 ? -13.844 1.755 -4.465 1 60.34 152 LEU B CA 1
ATOM 2344 C C . LEU B 1 152 ? -13.297 1.514 -3.061 1 60.34 152 LEU B C 1
ATOM 2346 O O . LEU B 1 152 ? -13.477 0.429 -2.5 1 60.34 152 LEU B O 1
ATOM 2350 N N . TYR B 1 153 ? -12.609 2.408 -2.52 1 56.94 153 TYR B N 1
ATOM 2351 C CA . TYR B 1 153 ? -12.023 2.258 -1.19 1 56.94 153 TYR B CA 1
ATOM 2352 C C . TYR B 1 153 ? -13.008 2.689 -0.11 1 56.94 153 TYR B C 1
ATOM 2354 O O . TYR B 1 153 ? -12.93 2.229 1.031 1 56.94 153 TYR B O 1
ATOM 2362 N N . VAL B 1 154 ? -13.914 3.66 -0.598 1 48.91 154 VAL B N 1
ATOM 2363 C CA . VAL B 1 154 ? -14.938 4.074 0.354 1 48.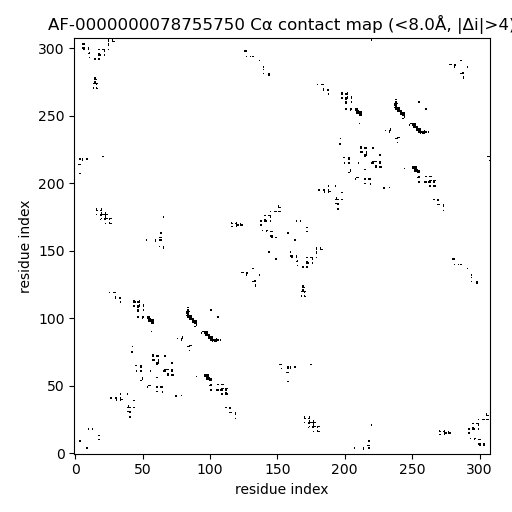91 154 VAL B CA 1
ATOM 2364 C C . VAL B 1 154 ? -16.188 3.223 0.172 1 48.91 154 VAL B C 1
ATOM 2366 O O . VAL B 1 154 ? -16.516 2.809 -0.945 1 48.91 154 VAL B O 1
#

Nearest PDB structures (foldseek):
  7el3-assembly1_B  TM=8.834E-01  e=6.963E-07  Acinetobacter baumannii
  2fbi-assembly1_A-2  TM=8.796E-01  e=7.369E-07  Pseudomonas aeruginosa
  3vod-assembly1_A  TM=8.290E-01  e=6.580E-07  Escherichia coli K-12
  3voe-assembly1_A  TM=8.241E-01  e=1.539E-06  Escherichia coli K-12
  7kfq-assembly1_A  TM=8.441E-01  e=4.517E-06  Variovorax paradoxus

pLDDT: mean 85.45, std 13.6, range [25.53, 97.56]

Secondary structure (DSSP, 8-state):
------TTHHHHT--HHHHHHHHHHHHHHHHHHHHGGGT--HHHHHHHHHHHHH-SEEHHHHHHHHT--HHHHHHHHHHHHHTTSEEEEE-TT-TT-EEEEE-HHHHHHHHHHHHHHHHHHHHHHHHHHHTT--HHHHHHHHHHHHHHHHHHH-/------TTHHHHT--HHHHHHHHHHHHHHHHHHHHGGGT--HHHHHHHHHHHHH-SEEHHHHHHHHT--HHHHHHHHHHHHHTTSEEEEE-TT-TT-EEEEE-HHHHHHHHHHHHHHHHHHHHHHHHHHHTT--HHHHHHHHHHHHHHHHHHH-

Foldseek 3Di:
DPPDPPPVVVQVPDDPVVNVVVVVVVLLVQLQVVCVVVVDHPLLLQLLLCCLVPNKDWLVVSCLSSLHDSVVSVVSVVVCVVVQQKDWDQDPVDNVIIIIHGDPNNNVVNVVSVVSSVVSLVVVCVVCVVVVHHVVVVVVVVVVVCVVCSVVSD/DPPDPPPVVVQVPDDPVVNVVVVVVVLLVQLQVVCVVVVDHPLLLQLLLCCLVPNKDWLVVSCLSSLHDSVVSVVSVVVCVVVQQKDWDQDPVDNVIIIIHGDPNNNVVNVVSVVSSVVSLVVVCVVCVVVVHHVVVVVVVVVVVCVVCSVVSD

InterPro domains:
  IPR000835 MarR-type HTH domain [PF13463] (45-106)
  IPR000835 MarR-type HTH domain [PS50995] (1-151)
  IPR000835 MarR-type HTH domain [SM00347] (33-136)
  IPR036388 Winged helix-like DNA-binding domain superfamily [G3DSA:1.10.10.10] (11-149)
  IPR036390 Winged helix DNA-binding domain superfamily [SSF46785] (18-144)
  IPR039422 Transcription regulators MarR/SlyA-like [PTHR33164] (24-134)

Radius of gyration: 20.65 Å; Cα contacts (8 Å, |Δi|>4): 420; chains: 2; bounding box: 46×55×48 Å